Protein AF-A0A7V0L1L2-F1 (afdb_monomer_lite)

Sequence (294 aa):
MIKQGFDFLSADVPGGFWVWIALLFIGSFIVWFVYRTSEVVDRRKFIKWLTWIFVLSIFVYGGLWWIFRLPVRHERIALATTEGFSTNDSQAENYALQYETFLKLSRLLPPKKFIVYHPDWIYRIIPENSATNADSIRSLFKKMKVDRILWIGWNPGRHIFTCVSEDTHSGNHRRRVSIYGNSLSSALGKWVREFYAGRDSLQGAVRLRRVDFPVFSDERLSFARGKLELLQNDLTVSQNTFQQLLAKNPESAPGLAGLAEVCLQKAIKKQEQGRYLIDDLAMTYSTVVQAGKI

Foldseek 3Di:
DVVVVQVVVDPVPHDPPVVLVVVLVVQLVVLVVCVVPDPPADPVNSVVSNVCSVVVSVVVVVVVCVVPPPQQDAQEEEEAEAPADPDPLVQLLRLLLRQVLQVLLVVLDDPSRYDYDRNLVLLLPDDPVCSNPPVSVLVVCVVVVHQKYWHWHAHPVLLKIWTWIAGNPPVPDRLTDIFIDNDSNVRVVVVSVCVVVVVSDDPDDDDDDHDPDPSDPPLSSLLSVLVSCVSVVVLPVSLVSLVVSCVVPVLSLSSLQSNLVSLVVVLVVCVVVVHDNVVSNVSNVVSVVSSVVD

Secondary structure (DSSP, 8-state):
-HHHHHHHH-SSSSS-HHHHHHHHHHHHHHHHHHHHH-TT--HHHHHHHHHHHHHHHHHHHHHHHHHS----PPEEEEEEE-S---STTHHHHHHHHHHHHHHHHHHHS-TTTEEEPPTHHHHHHS-GGGTT-HHHHHHHHHHTT-SEEEEEEEETTTTEEEEEEEESSSTT----EEEEESSHHHHHHHHHHHHHTT-TT-------------SS-HHHHHHHHHHHHHHTT-HHHHHHHHHHHHHH-TT-HHHHHHHHHHHHHHHHHHHHTT---HHHHHHHHHHHHHHTT-

Structure (mmCIF, N/CA/C/O backbone):
data_AF-A0A7V0L1L2-F1
#
_entry.id   AF-A0A7V0L1L2-F1
#
loop_
_atom_site.group_PDB
_atom_site.id
_atom_site.type_symbol
_atom_site.label_atom_id
_atom_site.label_alt_id
_atom_site.label_comp_id
_atom_site.label_asym_id
_atom_site.label_entity_id
_atom_site.label_seq_id
_atom_site.pdbx_PDB_ins_code
_atom_site.Cartn_x
_atom_site.Cartn_y
_atom_site.Cartn_z
_atom_site.occupancy
_atom_site.B_iso_or_equiv
_atom_site.auth_seq_id
_atom_site.auth_comp_id
_atom_site.auth_asym_id
_atom_site.auth_atom_id
_atom_site.pdbx_PDB_model_num
ATOM 1 N N . MET A 1 1 ? -3.978 11.890 22.337 1.00 31.02 1 MET A N 1
ATOM 2 C CA . MET A 1 1 ? -3.749 10.719 23.216 1.00 31.02 1 MET A CA 1
ATOM 3 C C . MET A 1 1 ? -5.023 10.128 23.826 1.00 31.02 1 MET A C 1
ATOM 5 O O . MET A 1 1 ? -5.114 8.915 23.873 1.00 31.02 1 MET A O 1
ATOM 9 N N . ILE A 1 2 ? -6.040 10.915 24.207 1.00 33.91 2 ILE A N 1
ATOM 10 C CA . ILE A 1 2 ? -7.280 10.394 24.838 1.00 33.91 2 ILE A CA 1
ATOM 11 C C . ILE A 1 2 ? -8.144 9.517 23.895 1.00 33.91 2 ILE A C 1
ATOM 13 O O . ILE A 1 2 ? -8.847 8.623 24.355 1.00 33.91 2 ILE A O 1
ATOM 17 N N . LYS A 1 3 ? -8.047 9.698 22.567 1.00 38.06 3 LYS A N 1
ATOM 18 C CA . LYS A 1 3 ? -8.810 8.908 21.576 1.00 38.06 3 LYS A CA 1
ATOM 19 C C . LYS A 1 3 ? -8.439 7.417 21.531 1.00 38.06 3 LYS A C 1
ATOM 21 O O . LYS A 1 3 ? -9.320 6.596 21.342 1.00 38.06 3 LYS A O 1
ATOM 26 N N . GLN A 1 4 ? -7.173 7.060 21.754 1.00 39.03 4 GLN A N 1
ATOM 27 C CA . GLN A 1 4 ? -6.713 5.670 21.605 1.00 39.03 4 GLN A CA 1
ATOM 28 C C . GLN A 1 4 ? -7.106 4.766 22.786 1.00 39.03 4 GLN A C 1
ATOM 30 O O . GLN A 1 4 ? -7.273 3.566 22.602 1.00 39.03 4 GLN A O 1
ATOM 35 N N . GLY A 1 5 ? -7.308 5.328 23.984 1.00 34.81 5 GLY A N 1
ATOM 36 C CA . GLY A 1 5 ? -7.780 4.561 25.146 1.00 34.81 5 GLY A CA 1
ATOM 37 C C . GLY A 1 5 ? -9.266 4.192 25.068 1.00 34.81 5 GLY A C 1
ATOM 38 O O . GLY A 1 5 ? -9.671 3.146 25.568 1.00 34.81 5 GLY A O 1
ATOM 39 N N . PHE A 1 6 ? -10.075 5.018 24.395 1.00 40.66 6 PHE A N 1
ATOM 40 C CA . PHE A 1 6 ? -11.507 4.767 24.204 1.00 40.66 6 PHE A CA 1
ATOM 41 C C . PHE A 1 6 ? -11.776 3.602 23.241 1.00 40.66 6 PHE A C 1
ATOM 43 O O . PHE A 1 6 ? -12.707 2.825 23.464 1.00 40.66 6 PHE A O 1
ATOM 50 N N . ASP A 1 7 ? -10.924 3.451 22.224 1.00 42.06 7 ASP A N 1
ATOM 51 C CA . ASP A 1 7 ? -11.011 2.380 21.226 1.00 42.06 7 ASP A CA 1
ATOM 52 C C . ASP A 1 7 ? -10.601 1.006 21.797 1.00 42.06 7 ASP A C 1
ATOM 54 O O . ASP A 1 7 ? -11.059 -0.023 21.318 1.00 42.06 7 ASP A O 1
ATOM 58 N N . PHE A 1 8 ? -9.776 0.959 22.853 1.00 41.06 8 PHE A N 1
ATOM 59 C CA . PHE A 1 8 ? -9.286 -0.308 23.422 1.00 41.06 8 PHE A CA 1
ATOM 60 C C . PHE A 1 8 ? -10.268 -0.960 24.408 1.00 41.06 8 PHE A C 1
ATOM 62 O O . PHE A 1 8 ? -10.307 -2.180 24.538 1.00 41.06 8 PHE A O 1
ATOM 69 N N . LEU A 1 9 ? -11.093 -0.157 25.086 1.00 36.94 9 LEU A N 1
ATOM 70 C CA . LEU A 1 9 ? -12.187 -0.667 25.918 1.00 36.94 9 LEU A CA 1
ATOM 71 C C . LEU A 1 9 ? -13.394 -1.088 25.070 1.00 36.94 9 LEU A C 1
ATOM 73 O O . LEU A 1 9 ? -14.201 -1.884 25.521 1.00 36.94 9 LEU A O 1
ATOM 77 N N . SER A 1 10 ? -13.539 -0.600 23.841 1.00 41.34 10 SER A N 1
ATOM 78 C CA . SER A 1 10 ? -14.681 -0.897 22.974 1.00 41.34 10 SER A CA 1
ATOM 79 C C . SER A 1 10 ? -14.391 -2.081 22.047 1.00 41.34 10 SER A C 1
ATOM 81 O O . SER A 1 10 ? -13.935 -1.916 20.924 1.00 41.34 10 SER A O 1
ATOM 83 N N . ALA A 1 11 ? -14.678 -3.299 22.509 1.00 40.25 11 ALA A N 1
ATOM 84 C CA . ALA A 1 11 ? -14.677 -4.506 21.678 1.00 40.25 11 ALA A CA 1
ATOM 85 C C . ALA A 1 11 ? -15.717 -4.406 20.538 1.00 40.25 11 ALA A C 1
ATOM 87 O O . ALA A 1 11 ? -16.853 -4.840 20.705 1.00 40.25 11 ALA A O 1
ATOM 88 N N . ASP A 1 12 ? -15.354 -3.773 19.417 1.00 45.44 12 ASP A N 1
ATOM 89 C CA . ASP A 1 12 ? -16.160 -3.547 18.199 1.00 45.44 12 ASP A CA 1
ATOM 90 C C . ASP A 1 12 ? -17.541 -2.864 18.393 1.00 45.44 12 ASP A C 1
ATOM 92 O O . ASP A 1 12 ? -18.272 -2.641 17.427 1.00 45.44 12 ASP A O 1
ATOM 96 N N . VAL A 1 13 ? -17.888 -2.446 19.616 1.00 47.06 13 VAL A N 1
ATOM 97 C CA . VAL A 1 13 ? -19.062 -1.620 19.942 1.00 47.06 13 VAL A CA 1
ATOM 98 C C . VAL A 1 13 ? -18.595 -0.176 20.126 1.00 47.06 13 VAL A C 1
ATOM 100 O O . VAL A 1 13 ? -17.931 0.109 21.125 1.00 47.06 13 VAL A O 1
ATOM 103 N N . PRO A 1 14 ? -18.903 0.761 19.213 1.00 45.53 14 PRO A N 1
ATOM 104 C CA . PRO A 1 14 ? -18.360 2.106 19.309 1.00 45.53 14 PRO A CA 1
ATOM 105 C C . PRO A 1 14 ? -18.857 2.810 20.571 1.00 45.53 14 PRO A C 1
ATOM 107 O O . PRO A 1 14 ? -20.045 2.795 20.893 1.00 45.53 14 PRO A O 1
ATOM 110 N N . GLY A 1 15 ? -17.926 3.473 21.257 1.00 52.50 15 GLY A N 1
ATOM 111 C CA . GLY A 1 15 ? -18.252 4.504 22.237 1.00 52.50 15 GLY A CA 1
ATOM 112 C C . GLY A 1 15 ? -18.510 3.993 23.650 1.00 52.50 15 GLY A C 1
ATOM 113 O O . GLY A 1 15 ? -19.626 4.084 24.152 1.00 52.50 15 GLY A O 1
ATOM 114 N N . GLY A 1 16 ? -17.459 3.528 24.331 1.00 61.03 16 GLY A N 1
ATOM 115 C CA . GLY A 1 16 ? -17.422 3.561 25.796 1.00 61.03 16 GLY A CA 1
ATOM 116 C C . GLY A 1 16 ? -18.529 2.781 26.503 1.00 61.03 16 GLY A C 1
ATOM 117 O O . GLY A 1 16 ? -18.937 3.190 27.582 1.00 61.03 16 GLY A O 1
ATOM 118 N N . PHE A 1 17 ? -19.004 1.665 25.943 1.00 72.19 17 PHE A N 1
ATOM 119 C CA . PHE A 1 17 ? -19.988 0.796 26.605 1.00 72.19 17 PHE A CA 1
ATOM 120 C C . PHE A 1 17 ? -19.543 0.399 28.025 1.00 72.19 17 PHE A C 1
ATOM 122 O O . PHE A 1 17 ? -20.308 0.493 28.980 1.00 72.19 17 PHE A O 1
ATOM 129 N N . TRP A 1 18 ? -18.261 0.071 28.195 1.00 71.69 18 TRP A N 1
ATOM 130 C CA . TRP A 1 18 ? -17.679 -0.207 29.511 1.00 71.69 18 TRP A CA 1
ATOM 131 C C . TRP A 1 18 ? -17.580 1.024 30.409 1.00 71.69 18 TRP A C 1
ATOM 133 O O . TRP A 1 18 ? -17.739 0.910 31.619 1.00 71.69 18 TRP A O 1
ATOM 143 N N . VAL A 1 19 ? -17.370 2.206 29.827 1.00 74.56 19 VAL A N 1
ATOM 144 C CA . VAL A 1 19 ? -17.400 3.480 30.562 1.00 74.56 19 VAL A CA 1
ATOM 145 C C . VAL A 1 19 ? -18.825 3.766 31.046 1.00 74.56 19 VAL A C 1
ATOM 147 O O . VAL A 1 19 ? -19.016 4.180 32.184 1.00 74.56 19 VAL A O 1
ATOM 150 N N . TRP A 1 20 ? -19.835 3.477 30.223 1.00 80.31 20 TRP A N 1
ATOM 151 C CA . TRP A 1 20 ? -21.247 3.582 30.585 1.00 80.31 20 TRP A CA 1
ATOM 152 C C . TRP A 1 20 ? -21.624 2.602 31.705 1.00 80.31 20 TRP A C 1
ATOM 154 O O . TRP A 1 20 ? -22.245 3.019 32.682 1.00 80.31 20 TRP A O 1
ATOM 164 N N . ILE A 1 21 ? -21.169 1.343 31.635 1.00 82.44 21 ILE A N 1
ATOM 165 C CA . ILE A 1 21 ? -21.331 0.366 32.727 1.00 82.44 21 ILE A CA 1
ATOM 166 C C . ILE A 1 21 ? -20.651 0.860 34.010 1.00 82.44 21 ILE A C 1
ATOM 168 O O . ILE A 1 21 ? -21.253 0.800 35.080 1.00 82.44 21 ILE A O 1
ATOM 172 N N . ALA A 1 22 ? -19.420 1.370 33.923 1.00 83.56 22 ALA A N 1
ATOM 173 C CA . ALA A 1 22 ? -18.692 1.875 35.084 1.00 83.56 22 ALA A CA 1
ATOM 174 C C . ALA A 1 22 ? -19.420 3.060 35.742 1.00 83.56 22 ALA A C 1
ATOM 176 O O . ALA A 1 22 ? -19.573 3.087 36.962 1.00 83.56 22 ALA A O 1
ATOM 177 N N . LEU A 1 23 ? -19.936 4.003 34.949 1.00 83.62 23 LEU A N 1
ATOM 178 C CA . LEU A 1 23 ? -20.735 5.128 35.446 1.00 83.62 23 LEU A CA 1
ATOM 179 C C . LEU A 1 23 ? -22.050 4.668 36.086 1.00 83.62 23 LEU A C 1
ATOM 181 O O . LEU A 1 23 ? -22.426 5.185 37.137 1.00 83.62 23 LEU A O 1
ATOM 185 N N . LEU A 1 24 ? -22.724 3.674 35.500 1.00 88.06 24 LEU A N 1
ATOM 186 C CA . LEU A 1 24 ? -23.913 3.054 36.088 1.00 88.06 24 LEU A CA 1
ATOM 187 C C . LEU A 1 24 ? -23.607 2.382 37.426 1.00 88.06 24 LEU A C 1
ATOM 189 O O . LEU A 1 24 ? -24.386 2.513 38.372 1.00 88.06 24 LEU A O 1
ATOM 193 N N . PHE A 1 25 ? -22.473 1.690 37.518 1.00 88.44 25 PHE A N 1
ATOM 194 C CA . PHE A 1 25 ? -22.034 1.041 38.746 1.00 88.44 25 PHE A CA 1
ATOM 195 C C . PHE A 1 25 ? -21.732 2.072 39.840 1.00 88.44 25 PHE A C 1
ATOM 197 O O . PHE A 1 25 ? -22.244 1.950 40.950 1.00 88.44 25 PHE A O 1
ATOM 204 N N . ILE A 1 26 ? -20.990 3.135 39.511 1.00 87.81 26 ILE A N 1
ATOM 205 C CA . ILE A 1 26 ? -20.688 4.240 40.434 1.00 87.81 26 ILE A CA 1
ATOM 206 C C . ILE A 1 26 ? -21.978 4.939 40.886 1.00 87.81 26 ILE A C 1
ATOM 208 O O . ILE A 1 26 ? -22.181 5.134 42.081 1.00 87.81 26 ILE A O 1
ATOM 212 N N . GLY A 1 27 ? -22.885 5.270 39.961 1.00 84.44 27 GLY A N 1
ATOM 213 C CA . GLY A 1 27 ? -24.164 5.909 40.287 1.00 84.44 27 GLY A CA 1
ATOM 214 C C . GLY A 1 27 ? -25.050 5.036 41.181 1.00 84.44 27 GLY A C 1
ATOM 215 O O . GLY A 1 27 ? -25.612 5.519 42.164 1.00 84.44 27 GLY A O 1
ATOM 216 N N . SER A 1 28 ? -25.113 3.734 40.895 1.00 86.69 28 SER A N 1
ATOM 217 C CA . SER A 1 28 ? -25.843 2.763 41.719 1.00 86.69 28 SER A CA 1
ATOM 218 C C . SER A 1 28 ? -25.227 2.630 43.112 1.00 86.69 28 SER A C 1
ATOM 220 O O . SER A 1 28 ? -25.955 2.579 44.104 1.00 86.69 28 SER A O 1
ATOM 222 N N . PHE A 1 29 ? -23.894 2.634 43.200 1.00 88.75 29 PHE A N 1
ATOM 223 C CA . PHE A 1 29 ? -23.168 2.581 44.465 1.00 88.75 29 PHE A CA 1
ATOM 224 C C . PHE A 1 29 ? -23.403 3.832 45.317 1.00 88.75 29 PHE A C 1
ATOM 226 O O . PHE A 1 29 ? -23.650 3.704 46.512 1.00 88.75 29 PHE A O 1
ATOM 233 N N . ILE A 1 30 ? -23.406 5.029 44.719 1.00 86.38 30 ILE A N 1
ATOM 234 C CA . ILE A 1 30 ? -23.707 6.285 45.426 1.00 86.38 30 ILE A CA 1
ATOM 235 C C . ILE A 1 30 ? -25.123 6.247 46.012 1.00 86.38 30 ILE A C 1
ATOM 237 O O . ILE A 1 30 ? -25.308 6.536 47.192 1.00 86.38 30 ILE A O 1
ATOM 241 N N . VAL A 1 31 ? -26.126 5.846 45.223 1.00 85.12 31 VAL A N 1
ATOM 242 C CA . VAL A 1 31 ? -27.518 5.763 45.700 1.00 85.12 31 VAL A CA 1
ATOM 243 C C . VAL A 1 31 ? -27.678 4.711 46.797 1.00 85.12 31 VAL A C 1
ATOM 245 O O . VAL A 1 31 ? -28.379 4.947 47.781 1.00 85.12 31 VAL A O 1
ATOM 248 N N . TRP A 1 32 ? -27.002 3.569 46.666 1.00 87.69 32 TRP A N 1
ATOM 249 C CA . TRP A 1 32 ? -26.964 2.545 47.708 1.00 87.69 32 TRP A CA 1
ATOM 250 C C . TRP A 1 32 ? -26.289 3.045 48.991 1.00 87.69 32 TRP A C 1
ATOM 252 O O . TRP A 1 32 ? -26.822 2.845 50.082 1.00 87.69 32 TRP A O 1
ATOM 262 N N . PHE A 1 33 ? -25.159 3.743 48.872 1.00 86.69 33 PHE A N 1
ATOM 263 C CA . PHE A 1 33 ? -24.430 4.303 50.006 1.00 86.69 33 PHE A CA 1
ATOM 264 C C . PHE A 1 33 ? -25.276 5.333 50.761 1.00 86.69 33 PHE A C 1
ATOM 266 O O . PHE A 1 33 ? -25.379 5.247 51.983 1.00 86.69 33 PHE A O 1
ATOM 273 N N . VAL A 1 34 ? -25.948 6.248 50.054 1.00 85.06 34 VAL A N 1
ATOM 274 C CA . VAL A 1 34 ? -26.863 7.244 50.646 1.00 85.06 34 VAL A CA 1
ATOM 275 C C . VAL A 1 34 ? -28.071 6.586 51.322 1.00 85.06 34 VAL A C 1
ATOM 277 O O . VAL A 1 34 ? -28.481 7.018 52.398 1.00 85.06 34 VAL A O 1
ATOM 280 N N . TYR A 1 35 ? -28.623 5.517 50.742 1.00 84.12 35 TYR A N 1
ATOM 281 C CA . TYR A 1 35 ? -29.683 4.732 51.383 1.00 84.12 35 TYR A CA 1
ATOM 282 C C . TYR A 1 35 ? -29.212 4.056 52.679 1.00 84.12 35 TYR A C 1
ATOM 284 O O . TYR A 1 35 ? -29.947 4.012 53.657 1.00 84.12 35 TYR A O 1
ATOM 292 N N . ARG A 1 36 ? -27.980 3.535 52.704 1.00 83.50 36 ARG A N 1
ATOM 293 C CA . ARG A 1 36 ? -27.422 2.838 53.873 1.00 83.50 36 ARG A CA 1
ATOM 294 C C . ARG A 1 36 ? -27.019 3.811 54.987 1.00 83.50 36 ARG A C 1
ATOM 296 O O . ARG A 1 36 ? -27.039 3.437 56.155 1.00 83.50 36 ARG A O 1
ATOM 303 N N . THR A 1 37 ? -26.579 5.017 54.637 1.00 82.06 37 THR A N 1
ATOM 304 C CA . THR A 1 37 ? -25.985 5.976 55.588 1.00 82.06 37 THR A CA 1
ATOM 305 C C . THR A 1 37 ? -26.924 7.085 56.032 1.00 82.06 37 THR A C 1
ATOM 307 O O . THR A 1 37 ? -26.686 7.669 57.085 1.00 82.06 37 THR A O 1
ATOM 310 N N . SER A 1 38 ? -27.988 7.371 55.280 1.00 73.31 38 SER A N 1
ATOM 311 C CA . SER A 1 38 ? -28.994 8.353 55.680 1.00 73.31 38 SER A CA 1
ATOM 312 C C . SER A 1 38 ? -30.280 7.660 56.129 1.00 73.31 38 SER A C 1
ATOM 314 O O . SER A 1 38 ? -30.785 6.770 55.450 1.00 73.31 38 SER A O 1
ATOM 316 N N . GLU A 1 39 ? -30.866 8.130 57.227 1.00 68.31 39 GLU A N 1
ATOM 317 C CA . GLU A 1 39 ? -32.213 7.727 57.665 1.00 68.31 39 GLU A CA 1
ATOM 318 C C . GLU A 1 39 ? -33.326 8.402 56.833 1.00 68.31 39 GLU A C 1
ATOM 320 O O . GLU A 1 39 ? -34.511 8.165 57.038 1.00 68.31 39 GLU A O 1
ATOM 325 N N . VAL A 1 40 ? -32.955 9.255 55.871 1.00 65.31 40 VAL A N 1
ATOM 326 C CA . VAL A 1 40 ? -33.867 10.138 55.123 1.00 65.31 40 VAL A CA 1
ATOM 327 C C . VAL A 1 40 ? -34.477 9.445 53.891 1.00 65.31 40 VAL A C 1
ATOM 329 O O . VAL A 1 40 ? -35.483 9.900 53.327 1.00 65.31 40 VAL A O 1
ATOM 332 N N . VAL A 1 41 ? -33.882 8.337 53.439 1.00 71.69 41 VAL A N 1
ATOM 333 C CA . VAL A 1 41 ? -34.260 7.663 52.190 1.00 71.69 41 VAL A CA 1
ATOM 334 C C . VAL A 1 41 ? -35.000 6.357 52.467 1.00 71.69 41 VAL A C 1
ATOM 336 O O . VAL A 1 41 ? -34.406 5.306 52.677 1.00 71.69 41 VAL A O 1
ATOM 339 N N . ASP A 1 42 ? -36.327 6.403 52.354 1.00 80.75 42 ASP A N 1
ATOM 340 C CA . ASP A 1 42 ? -37.166 5.203 52.387 1.00 80.75 42 ASP A CA 1
ATOM 341 C C . ASP A 1 42 ? -36.876 4.239 51.228 1.00 80.75 42 ASP A C 1
ATOM 343 O O . ASP A 1 42 ? -36.571 4.646 50.100 1.00 80.75 42 ASP A O 1
ATOM 347 N N . ARG A 1 43 ? -37.147 2.946 51.452 1.00 80.06 43 ARG A N 1
ATOM 348 C CA . ARG A 1 43 ? -37.014 1.871 50.448 1.00 80.06 43 ARG A CA 1
ATOM 349 C C . ARG A 1 43 ? -37.705 2.189 49.113 1.00 80.06 43 ARG A C 1
ATOM 351 O O . ARG A 1 43 ? -37.181 1.863 48.051 1.00 80.06 43 ARG A O 1
ATOM 358 N N . ARG A 1 44 ? -38.868 2.859 49.135 1.00 84.19 44 ARG A N 1
ATOM 359 C CA . ARG A 1 44 ? -39.580 3.284 47.909 1.00 84.19 44 ARG A CA 1
ATOM 360 C C . ARG A 1 44 ? -38.830 4.372 47.137 1.00 84.19 44 ARG A C 1
ATOM 362 O O . ARG A 1 44 ? -38.839 4.346 45.907 1.00 84.19 44 ARG A O 1
ATOM 369 N N . LYS A 1 45 ? -38.199 5.323 47.835 1.00 83.94 45 LYS A N 1
ATOM 370 C CA . LYS A 1 45 ? -37.393 6.383 47.212 1.00 83.94 45 LYS A CA 1
ATOM 371 C C . LYS A 1 45 ? -36.119 5.790 46.616 1.00 83.94 45 LYS A C 1
ATOM 373 O O . LYS A 1 45 ? -35.834 6.078 45.461 1.00 83.94 45 LYS A O 1
ATOM 378 N N . PHE A 1 46 ? -35.450 4.883 47.331 1.00 82.81 46 PHE A N 1
ATOM 379 C CA . PHE A 1 46 ? -34.289 4.147 46.819 1.00 82.81 46 PHE A CA 1
ATOM 380 C C . PHE A 1 46 ? -34.590 3.445 45.484 1.00 82.81 46 PHE A C 1
ATOM 382 O O . PHE A 1 46 ? -33.917 3.703 44.488 1.00 82.81 46 PHE A O 1
ATOM 389 N N . ILE A 1 47 ? -35.656 2.634 45.428 1.00 85.00 47 ILE A N 1
ATOM 390 C CA . ILE A 1 47 ? -36.039 1.914 44.201 1.00 85.00 47 ILE A CA 1
ATOM 391 C C . ILE A 1 47 ? -36.366 2.893 43.065 1.00 85.00 47 ILE A C 1
ATOM 393 O O . ILE A 1 47 ? -35.912 2.695 41.938 1.00 85.00 47 ILE A O 1
ATOM 397 N N . LYS A 1 48 ? -37.112 3.974 43.343 1.00 87.50 48 LYS A N 1
ATOM 398 C CA . LYS A 1 48 ? -37.421 4.997 42.330 1.00 87.50 48 LYS A CA 1
ATOM 399 C C . LYS A 1 48 ? -36.160 5.653 41.773 1.00 87.50 48 LYS A C 1
ATOM 401 O O . LYS A 1 48 ? -36.051 5.783 40.561 1.00 87.50 48 LYS A O 1
ATOM 406 N N . TRP A 1 49 ? -35.229 6.063 42.630 1.00 86.31 49 TRP A N 1
ATOM 407 C CA . TRP A 1 49 ? -34.009 6.758 42.214 1.00 86.31 49 TRP A CA 1
ATOM 408 C C . TRP A 1 49 ? -33.092 5.846 41.402 1.00 86.31 49 TRP A C 1
ATOM 410 O O . TRP A 1 49 ? -32.606 6.256 40.351 1.00 86.31 49 TRP A O 1
ATOM 420 N N . LEU A 1 50 ? -32.938 4.589 41.828 1.00 87.25 50 LEU A N 1
ATOM 421 C CA . LEU A 1 50 ? -32.193 3.586 41.071 1.00 87.25 50 LEU A CA 1
ATOM 422 C C . LEU A 1 50 ? -32.811 3.389 39.676 1.00 87.25 50 LEU A C 1
ATOM 424 O O . LEU A 1 50 ? -32.113 3.454 38.669 1.00 87.25 50 LEU A O 1
ATOM 428 N N . THR A 1 51 ? -34.137 3.232 39.609 1.00 88.25 51 THR A N 1
ATOM 429 C CA . THR A 1 51 ? -34.861 3.055 38.339 1.00 88.25 51 THR A CA 1
ATOM 430 C C . THR A 1 51 ? -34.692 4.270 37.425 1.00 88.25 51 THR A C 1
ATOM 432 O O . THR A 1 51 ? -34.406 4.111 36.241 1.00 88.25 51 THR A O 1
ATOM 435 N N . TRP A 1 52 ? -34.807 5.486 37.967 1.00 88.56 52 TRP A N 1
ATOM 436 C CA . TRP A 1 52 ? -34.607 6.722 37.208 1.00 88.56 52 TRP A CA 1
ATOM 437 C C . TRP A 1 52 ? -33.196 6.842 36.637 1.00 88.56 52 TRP A C 1
ATOM 439 O O . TRP A 1 52 ? -33.060 7.238 35.484 1.00 88.56 52 TRP A O 1
ATOM 449 N N . ILE A 1 53 ? -32.162 6.460 37.391 1.00 87.69 53 ILE A N 1
ATOM 450 C CA . ILE A 1 53 ? -30.776 6.467 36.903 1.00 87.69 53 ILE A CA 1
ATOM 451 C C . ILE A 1 53 ? -30.609 5.516 35.719 1.00 87.69 53 ILE A C 1
ATOM 453 O O . ILE A 1 53 ? -30.028 5.908 34.710 1.00 87.69 53 ILE A O 1
ATOM 457 N N . PHE A 1 54 ? -31.148 4.297 35.805 1.00 87.69 54 PHE A N 1
ATOM 458 C CA . PHE A 1 54 ? -31.080 3.335 34.702 1.00 87.69 54 PHE A CA 1
ATOM 459 C C . PHE A 1 54 ? -31.845 3.818 33.468 1.00 87.69 54 PHE A C 1
ATOM 461 O O . PHE A 1 54 ? -31.307 3.795 32.364 1.00 87.69 54 PHE A O 1
ATOM 468 N N . VAL A 1 55 ? -33.078 4.300 33.642 1.00 90.81 55 VAL A N 1
ATOM 469 C CA . VAL A 1 55 ? -33.896 4.800 32.527 1.00 90.81 55 VAL A CA 1
ATOM 470 C C . VAL A 1 55 ? -33.219 5.998 31.862 1.00 90.81 55 VAL A C 1
ATOM 472 O O . VAL A 1 55 ? -33.046 6.009 30.644 1.00 90.81 55 VAL A O 1
ATOM 475 N N . LEU A 1 56 ? -32.774 6.982 32.647 1.00 88.75 56 LEU A N 1
ATOM 476 C CA . LEU A 1 56 ? -32.106 8.171 32.126 1.00 88.75 56 LEU A CA 1
ATOM 477 C C . LEU A 1 56 ? -30.794 7.810 31.416 1.00 88.75 56 LEU A C 1
ATOM 479 O O . LEU A 1 56 ? -30.517 8.354 30.349 1.00 88.75 56 LEU A O 1
ATOM 483 N N . SER A 1 57 ? -30.007 6.870 31.953 1.00 85.88 57 SER A N 1
ATOM 484 C CA . SER A 1 57 ? -28.745 6.473 31.319 1.00 85.88 57 SER A CA 1
ATOM 485 C C . SER A 1 57 ? -28.960 5.760 29.984 1.00 85.88 57 SER A C 1
ATOM 487 O O . SER A 1 57 ? -28.160 5.969 29.072 1.00 85.88 57 SER A O 1
ATOM 489 N N . ILE A 1 58 ? -30.031 4.969 29.841 1.00 87.19 58 ILE A N 1
ATOM 490 C CA . ILE A 1 58 ? -30.397 4.318 28.576 1.00 87.19 58 ILE A CA 1
ATOM 491 C C . ILE A 1 58 ? -30.771 5.375 27.534 1.00 87.19 58 ILE A C 1
ATOM 493 O O . ILE A 1 58 ? -30.276 5.320 26.410 1.00 87.19 58 ILE A O 1
ATOM 497 N N . PHE A 1 59 ? -31.590 6.367 27.901 1.00 88.69 59 PHE A N 1
ATOM 498 C CA . PHE A 1 59 ? -31.963 7.451 26.986 1.00 88.69 59 PHE A CA 1
ATOM 499 C C . PHE A 1 59 ? -30.761 8.305 26.571 1.00 88.69 59 PHE A C 1
ATOM 501 O O . PHE A 1 59 ? -30.609 8.611 25.389 1.00 88.69 59 PHE A O 1
ATOM 508 N N . VAL A 1 60 ? -29.880 8.656 27.513 1.00 84.31 60 VAL A N 1
ATOM 509 C CA . VAL A 1 60 ? -28.660 9.423 27.218 1.00 84.31 60 VAL A CA 1
ATOM 510 C C . VAL A 1 60 ? -27.715 8.623 26.323 1.00 84.31 60 VAL A C 1
ATOM 512 O O . VAL A 1 60 ? -27.227 9.156 25.328 1.00 84.31 60 VAL A O 1
ATOM 515 N N . TYR A 1 61 ? -27.483 7.342 26.624 1.00 81.44 61 TYR A N 1
ATOM 516 C CA . TYR A 1 61 ? -26.620 6.484 25.810 1.00 81.44 61 TYR A CA 1
ATOM 517 C C . TYR A 1 61 ? -27.195 6.261 24.408 1.00 81.44 61 TYR A C 1
ATOM 519 O O . TYR A 1 61 ? -26.476 6.420 23.426 1.00 81.44 61 TYR A O 1
ATOM 527 N N . GLY A 1 62 ? -28.497 5.984 24.298 1.00 78.31 62 GLY A N 1
ATOM 528 C CA . GLY A 1 62 ? -29.188 5.858 23.013 1.00 78.31 62 GLY A CA 1
ATOM 529 C C . GLY A 1 62 ? -29.145 7.149 22.189 1.00 78.31 62 GLY A C 1
ATOM 530 O O . GLY A 1 62 ? -28.878 7.105 20.989 1.00 78.31 62 GLY A O 1
ATOM 531 N N . GLY A 1 63 ? -29.326 8.308 22.831 1.00 80.81 63 GLY A N 1
ATOM 532 C CA . GLY A 1 63 ? -29.202 9.618 22.188 1.00 80.81 63 GLY A CA 1
ATOM 533 C C . GLY A 1 63 ? -27.782 9.900 21.690 1.00 80.81 63 GLY A C 1
ATOM 534 O O . GLY A 1 63 ? -27.600 10.333 20.552 1.00 80.81 63 GLY A O 1
ATOM 535 N N . LEU A 1 64 ? -26.765 9.584 22.498 1.00 77.31 64 LEU A N 1
ATOM 536 C CA . LEU A 1 64 ? -25.361 9.658 22.085 1.00 77.31 64 LEU A CA 1
ATOM 537 C C . LEU A 1 64 ? -25.087 8.744 20.886 1.00 77.31 64 LEU A C 1
ATOM 539 O O . LEU A 1 64 ? -24.430 9.170 19.942 1.00 77.31 64 LEU A O 1
ATOM 543 N N . TRP A 1 65 ? -25.640 7.533 20.874 1.00 71.75 65 TRP A N 1
ATOM 544 C CA . TRP A 1 65 ? -25.513 6.595 19.757 1.00 71.75 65 TRP A CA 1
ATOM 545 C C . TRP A 1 65 ? -26.128 7.124 18.453 1.00 71.75 65 TRP A C 1
ATOM 547 O O . TRP A 1 65 ? -25.602 6.888 17.366 1.00 71.75 65 TRP A O 1
ATOM 557 N N . TRP A 1 66 ? -27.226 7.876 18.549 1.00 70.00 66 TRP A N 1
ATOM 558 C CA . TRP A 1 66 ? -27.869 8.498 17.392 1.00 70.00 66 TRP A CA 1
ATOM 559 C C . TRP A 1 66 ? -27.054 9.670 16.823 1.00 70.00 66 TRP A C 1
ATOM 561 O O . TRP A 1 66 ? -26.982 9.854 15.605 1.00 70.00 66 TRP A O 1
ATOM 571 N N . ILE A 1 67 ? -26.429 10.462 17.700 1.00 71.31 67 ILE A N 1
ATOM 572 C CA . ILE A 1 67 ? -25.611 11.628 17.331 1.00 71.31 67 ILE A CA 1
ATOM 573 C C . ILE A 1 67 ? -24.255 11.181 16.772 1.00 71.31 67 ILE A C 1
ATOM 575 O O . ILE A 1 67 ? -23.827 11.629 15.706 1.00 71.31 67 ILE A O 1
ATOM 579 N N . PHE A 1 68 ? -23.589 10.261 17.466 1.00 64.50 68 PHE A N 1
ATOM 580 C CA . PHE A 1 68 ? -22.319 9.676 17.061 1.00 64.50 68 PHE A CA 1
ATOM 581 C C . PHE A 1 68 ? -22.585 8.440 16.199 1.00 64.50 68 PHE A C 1
ATOM 583 O O . PHE A 1 68 ? -22.421 7.309 16.649 1.00 64.50 68 PHE A O 1
ATOM 590 N N . ARG A 1 69 ? -23.005 8.659 14.941 1.00 57.59 69 ARG A N 1
ATOM 591 C CA . ARG A 1 69 ? -23.111 7.587 13.932 1.00 57.59 69 ARG A CA 1
ATOM 592 C C . ARG A 1 69 ? -21.866 6.699 13.997 1.00 57.59 69 ARG A C 1
ATOM 594 O O . ARG A 1 69 ? -20.755 7.236 13.982 1.00 57.59 69 ARG A O 1
ATOM 601 N N . LEU A 1 70 ? -22.057 5.372 14.043 1.00 57.78 70 LEU A N 1
ATOM 602 C CA . LEU A 1 70 ? -20.945 4.420 14.087 1.00 57.78 70 LEU A CA 1
ATOM 603 C C . LEU A 1 70 ? -19.902 4.790 13.024 1.00 57.78 70 LEU A C 1
ATOM 605 O O . LEU A 1 70 ? -20.288 5.126 11.894 1.00 57.78 70 LEU A O 1
ATOM 609 N N . PRO A 1 71 ? -18.599 4.707 13.343 1.00 58.00 71 PRO A N 1
ATOM 610 C CA . PRO A 1 71 ? -17.578 4.828 12.320 1.00 58.00 71 PRO A CA 1
ATOM 611 C C . PRO A 1 71 ? -17.896 3.813 11.220 1.00 58.00 71 PRO A C 1
ATOM 613 O O . PRO A 1 71 ? -18.033 2.618 11.483 1.00 58.00 71 PRO A O 1
ATOM 616 N N . VAL A 1 72 ? -18.071 4.301 9.989 1.00 63.62 72 VAL A N 1
ATOM 617 C CA . VAL A 1 72 ? -18.281 3.432 8.831 1.00 63.62 72 VAL A CA 1
ATOM 618 C C . VAL A 1 72 ? -17.068 2.511 8.769 1.00 63.62 72 VAL A C 1
ATOM 620 O O . VAL A 1 72 ? -15.938 2.982 8.606 1.00 63.62 72 VAL A O 1
ATOM 623 N N . ARG A 1 73 ? -17.281 1.205 8.972 1.00 71.62 73 ARG A N 1
ATOM 624 C CA . ARG A 1 73 ? -16.205 0.224 8.839 1.00 71.62 73 ARG A CA 1
ATOM 625 C C . ARG A 1 73 ? -15.673 0.340 7.418 1.00 71.62 73 ARG A C 1
ATOM 627 O O . ARG A 1 73 ? -16.425 0.183 6.460 1.00 71.62 73 ARG A O 1
ATOM 634 N N . HIS A 1 74 ? -14.391 0.663 7.306 1.00 81.50 74 HIS A N 1
ATOM 635 C CA . HIS A 1 74 ? -13.736 0.709 6.013 1.00 81.50 74 HIS A CA 1
ATOM 636 C C . HIS A 1 74 ? -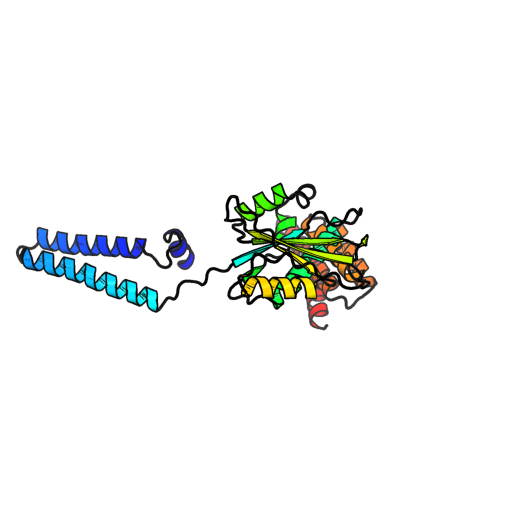13.401 -0.719 5.612 1.00 81.50 74 HIS A C 1
ATOM 638 O O . HIS A 1 74 ? -12.781 -1.4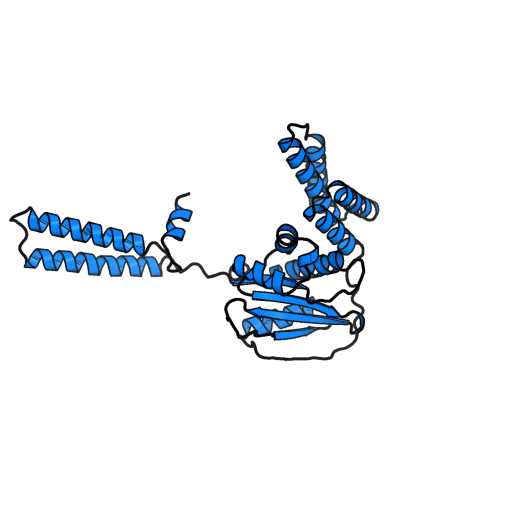36 6.399 1.00 81.50 74 HIS A O 1
ATOM 644 N N . GLU A 1 75 ? -13.790 -1.110 4.405 1.00 82.50 75 GLU A N 1
ATOM 645 C CA . GLU A 1 75 ? -13.379 -2.383 3.834 1.00 82.50 75 GLU A CA 1
ATOM 646 C C . GLU A 1 75 ? -11.947 -2.267 3.315 1.00 82.50 75 GLU A C 1
ATOM 648 O O . GLU A 1 75 ? -11.603 -1.385 2.523 1.00 82.50 75 GLU A O 1
ATOM 653 N N . ARG A 1 76 ? -11.090 -3.142 3.826 1.00 87.12 76 ARG A N 1
ATOM 654 C CA . ARG A 1 76 ? -9.651 -3.145 3.603 1.00 87.12 76 ARG A CA 1
ATOM 655 C C . ARG A 1 76 ? -9.304 -4.120 2.494 1.00 87.12 76 ARG A C 1
ATOM 657 O O . ARG A 1 76 ? -9.477 -5.328 2.646 1.00 87.12 76 ARG A O 1
ATOM 664 N N . ILE A 1 77 ? -8.771 -3.591 1.403 1.00 88.00 77 ILE A N 1
ATOM 665 C CA . ILE A 1 77 ? -8.416 -4.342 0.205 1.00 88.00 77 ILE A CA 1
ATOM 666 C C . ILE A 1 77 ? -6.895 -4.365 0.088 1.00 88.00 77 ILE A C 1
ATOM 668 O O . ILE A 1 77 ? -6.257 -3.313 0.045 1.00 88.00 77 ILE A O 1
ATOM 672 N N . ALA A 1 78 ? -6.312 -5.557 0.013 1.00 89.25 78 ALA A N 1
ATOM 673 C CA . ALA A 1 78 ? -4.908 -5.730 -0.337 1.00 89.25 78 ALA A CA 1
ATOM 674 C C . ALA A 1 78 ? -4.780 -6.281 -1.756 1.00 89.25 78 ALA A C 1
ATOM 676 O O . ALA A 1 78 ? -5.623 -7.051 -2.214 1.00 89.25 78 ALA A O 1
ATOM 677 N N . LEU A 1 79 ? -3.724 -5.879 -2.453 1.00 88.06 79 LEU A N 1
ATOM 678 C CA . LEU A 1 79 ? -3.425 -6.349 -3.801 1.00 88.06 79 LEU A CA 1
ATOM 679 C C . LEU A 1 79 ? -2.401 -7.476 -3.713 1.00 88.06 79 LEU A C 1
ATOM 681 O O . LEU A 1 79 ? -1.477 -7.396 -2.921 1.00 88.06 79 LEU A O 1
ATOM 685 N N . ALA A 1 80 ? -2.537 -8.515 -4.519 1.00 84.75 80 ALA A N 1
ATOM 686 C CA . ALA A 1 80 ? -1.511 -9.542 -4.669 1.00 84.75 80 ALA A CA 1
ATOM 687 C C . ALA A 1 80 ? -1.469 -9.991 -6.117 1.00 84.75 80 ALA A C 1
ATOM 689 O O . ALA A 1 80 ? -2.470 -9.897 -6.817 1.00 84.75 80 ALA A O 1
ATOM 690 N N . THR A 1 81 ? -0.340 -10.499 -6.586 1.00 79.69 81 THR A N 1
ATOM 691 C CA . THR A 1 81 ? -0.265 -11.056 -7.934 1.00 79.69 81 THR A CA 1
ATOM 692 C C . THR A 1 81 ? -0.596 -12.544 -7.906 1.00 79.69 81 THR A C 1
ATOM 694 O O . THR A 1 81 ? -0.103 -13.289 -7.063 1.00 79.69 81 THR A O 1
ATOM 697 N N . THR A 1 82 ? -1.471 -12.998 -8.806 1.00 68.12 82 THR A N 1
ATOM 698 C CA . THR A 1 82 ? -1.509 -14.425 -9.160 1.00 68.12 82 THR A CA 1
ATOM 699 C C . THR A 1 82 ? -0.229 -14.730 -9.920 1.00 68.12 82 THR A C 1
ATOM 701 O O . THR A 1 82 ? 0.114 -13.910 -10.768 1.00 68.12 82 THR A O 1
ATOM 704 N N . GLU A 1 83 ? 0.427 -15.866 -9.663 1.00 58.72 83 GLU A N 1
ATOM 705 C CA . GLU A 1 83 ? 1.546 -16.413 -10.456 1.00 58.72 83 GLU A CA 1
ATOM 706 C C . GLU A 1 83 ? 1.357 -16.108 -11.956 1.00 58.72 83 GLU A C 1
ATOM 708 O O . GLU A 1 83 ? 0.580 -16.768 -12.644 1.00 58.72 83 GLU A O 1
ATOM 713 N N . GLY A 1 84 ? 1.944 -15.010 -12.436 1.00 49.34 84 GLY A N 1
ATOM 714 C CA . GLY A 1 84 ? 1.475 -14.356 -13.667 1.00 49.34 84 GLY A CA 1
ATOM 715 C C . GLY A 1 84 ? 2.595 -13.941 -14.604 1.00 49.34 84 GLY A C 1
ATOM 716 O O . GLY A 1 84 ? 2.404 -13.932 -15.815 1.00 49.34 84 GLY A O 1
ATOM 717 N N . PHE A 1 85 ? 3.786 -13.690 -14.069 1.00 50.25 85 PHE A N 1
ATOM 718 C CA . PHE A 1 85 ? 4.971 -13.397 -14.865 1.00 50.25 85 PHE A CA 1
ATOM 719 C C . PHE A 1 85 ? 6.010 -14.484 -14.593 1.00 50.25 85 PHE A C 1
ATOM 721 O O . PHE A 1 85 ? 6.495 -14.618 -13.474 1.00 50.25 85 PHE A O 1
ATOM 728 N N . SER A 1 86 ? 6.304 -15.304 -15.606 1.00 42.75 86 SER A N 1
ATOM 729 C CA . SER A 1 86 ? 7.309 -16.377 -15.565 1.00 42.75 86 SER A CA 1
ATOM 730 C C . SER A 1 86 ? 8.666 -15.910 -16.118 1.00 42.75 86 SER A C 1
ATOM 732 O O . SER A 1 86 ? 9.359 -16.670 -16.792 1.00 42.75 86 SER A O 1
ATOM 734 N N . THR A 1 87 ? 8.995 -14.632 -15.938 1.00 46.59 87 THR A N 1
ATOM 735 C CA . THR A 1 87 ? 10.178 -13.952 -16.493 1.00 46.59 87 THR A CA 1
ATOM 736 C C . THR A 1 87 ? 11.212 -13.659 -15.396 1.00 46.59 87 THR A C 1
ATOM 738 O O . THR A 1 87 ? 10.879 -13.573 -14.213 1.00 46.59 87 THR A O 1
ATOM 741 N N . ASN A 1 88 ? 12.485 -13.488 -15.774 1.00 41.31 88 ASN A N 1
ATOM 742 C CA . ASN A 1 88 ? 13.578 -13.196 -14.831 1.00 41.31 88 ASN A CA 1
ATOM 743 C C . ASN A 1 88 ? 13.447 -11.816 -14.139 1.00 41.31 88 ASN A C 1
ATOM 745 O O . ASN A 1 88 ? 13.933 -11.667 -13.026 1.00 41.31 88 ASN A O 1
ATOM 749 N N . ASP A 1 89 ? 12.733 -10.847 -14.735 1.00 55.97 89 ASP A N 1
ATOM 750 C CA . ASP A 1 89 ? 12.373 -9.542 -14.128 1.00 55.97 89 ASP A CA 1
ATOM 751 C C . ASP A 1 89 ? 10.959 -9.552 -13.482 1.00 55.97 89 ASP A C 1
ATOM 753 O O . ASP A 1 89 ? 10.373 -8.506 -13.183 1.00 55.97 89 ASP A O 1
ATOM 757 N N . SER A 1 90 ? 10.389 -10.740 -13.235 1.00 69.75 90 SER A N 1
ATOM 758 C CA . SER A 1 90 ? 8.987 -10.918 -12.819 1.00 69.75 90 SER A CA 1
ATOM 759 C C . SER A 1 90 ? 8.578 -10.134 -11.573 1.00 69.75 90 SER A C 1
ATOM 761 O O . SER A 1 90 ? 7.411 -9.770 -11.450 1.00 69.75 90 SER A O 1
ATOM 763 N N . GLN A 1 91 ? 9.486 -9.843 -10.638 1.00 75.94 91 GLN A N 1
ATOM 764 C CA . GLN A 1 91 ? 9.138 -9.084 -9.431 1.00 75.94 91 GLN A CA 1
ATOM 765 C C . GLN A 1 91 ? 8.871 -7.602 -9.711 1.00 75.94 91 GLN A C 1
ATOM 767 O O . GLN A 1 91 ? 7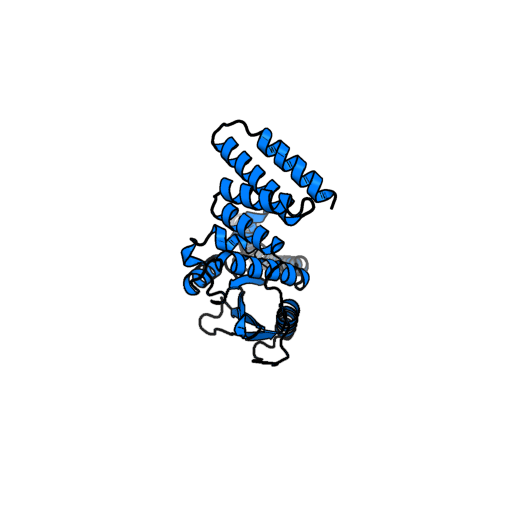.879 -7.070 -9.212 1.00 75.94 91 GLN A O 1
ATOM 772 N N . ALA A 1 92 ? 9.688 -6.946 -10.542 1.00 79.00 92 ALA A N 1
ATOM 773 C CA . ALA A 1 92 ? 9.467 -5.553 -10.935 1.00 79.00 92 ALA A CA 1
ATOM 774 C C . ALA A 1 92 ? 8.180 -5.406 -11.752 1.00 79.00 92 ALA A C 1
ATOM 776 O O . ALA A 1 92 ? 7.398 -4.486 -11.515 1.00 79.00 92 ALA A O 1
ATOM 777 N N . GLU A 1 93 ? 7.905 -6.361 -12.640 1.00 78.88 93 GLU A N 1
ATOM 778 C CA . GLU A 1 93 ? 6.656 -6.420 -13.406 1.00 78.88 93 GLU A CA 1
ATOM 779 C C . GLU A 1 93 ? 5.437 -6.647 -12.496 1.00 78.88 93 GLU A C 1
ATOM 781 O O . GLU A 1 93 ? 4.415 -5.969 -12.629 1.00 78.88 93 GLU A O 1
ATOM 786 N N . ASN A 1 94 ? 5.554 -7.550 -11.517 1.00 79.75 94 ASN A N 1
ATOM 787 C CA . ASN A 1 94 ? 4.523 -7.786 -10.507 1.00 79.75 94 ASN A CA 1
ATOM 788 C C . ASN A 1 94 ? 4.259 -6.533 -9.663 1.00 79.75 94 ASN A C 1
ATOM 790 O O . ASN A 1 94 ? 3.100 -6.164 -9.458 1.00 79.75 94 ASN A O 1
ATOM 794 N N . TYR A 1 95 ? 5.310 -5.861 -9.187 1.00 83.75 95 TYR A N 1
ATOM 795 C CA . TYR A 1 95 ? 5.185 -4.620 -8.428 1.00 83.75 95 TYR A CA 1
ATOM 796 C C . TYR A 1 95 ? 4.538 -3.522 -9.274 1.00 83.75 95 TYR A C 1
ATOM 798 O O . TYR A 1 95 ? 3.579 -2.896 -8.823 1.00 83.75 95 TYR A O 1
ATOM 806 N N . ALA A 1 96 ? 4.992 -3.329 -10.516 1.00 83.06 96 ALA A N 1
ATOM 807 C CA . ALA A 1 96 ? 4.413 -2.357 -11.437 1.00 83.06 96 ALA A CA 1
ATOM 808 C C . ALA A 1 96 ? 2.914 -2.623 -11.657 1.00 83.06 96 ALA A C 1
ATOM 810 O O . ALA A 1 96 ? 2.101 -1.697 -11.604 1.00 83.06 96 ALA A O 1
ATOM 811 N N . LEU A 1 97 ? 2.521 -3.894 -11.810 1.00 81.88 97 LEU A N 1
ATOM 812 C CA . LEU A 1 97 ? 1.119 -4.280 -11.963 1.00 81.88 97 LEU A CA 1
ATOM 813 C C . LEU A 1 97 ? 0.291 -3.938 -10.719 1.00 81.88 97 LEU A C 1
ATOM 815 O O . LEU A 1 97 ? -0.820 -3.409 -10.836 1.00 81.88 97 LEU A O 1
ATOM 819 N N . GLN A 1 98 ? 0.821 -4.225 -9.529 1.00 85.62 98 GLN A N 1
ATOM 820 C CA . GLN A 1 98 ? 0.164 -3.903 -8.262 1.00 85.62 98 GLN A CA 1
ATOM 821 C C . GLN A 1 98 ? 0.065 -2.391 -8.046 1.00 85.62 98 GLN A C 1
ATOM 823 O O . GLN A 1 98 ? -0.991 -1.908 -7.645 1.00 85.62 98 GLN A O 1
ATOM 828 N N . TYR A 1 99 ? 1.113 -1.635 -8.366 1.00 86.56 99 TYR A N 1
ATOM 829 C CA . TYR A 1 99 ? 1.144 -0.180 -8.237 1.00 86.56 99 TYR A CA 1
ATOM 830 C C . TYR A 1 99 ? 0.142 0.506 -9.169 1.00 86.56 99 TYR A C 1
ATOM 832 O O . TYR A 1 99 ? -0.672 1.319 -8.731 1.00 86.56 99 TYR A O 1
ATOM 840 N N . GLU A 1 100 ? 0.096 0.106 -10.438 1.00 84.25 100 GLU A N 1
ATOM 841 C CA . GLU A 1 100 ? -0.898 0.607 -11.391 1.00 84.25 100 GLU A CA 1
ATOM 842 C C . GLU A 1 100 ? -2.329 0.265 -10.974 1.00 84.25 100 GLU A C 1
ATOM 844 O O . GLU A 1 100 ? -3.250 1.081 -11.094 1.00 84.25 100 GLU A O 1
ATOM 849 N N . THR A 1 101 ? -2.520 -0.946 -10.452 1.00 85.75 101 THR A N 1
ATOM 850 C CA . THR A 1 101 ? -3.811 -1.371 -9.913 1.00 85.75 101 THR A CA 1
ATOM 851 C C . THR A 1 101 ? -4.199 -0.516 -8.717 1.00 85.75 101 THR A C 1
ATOM 853 O O . THR A 1 101 ? -5.325 -0.029 -8.676 1.00 85.75 101 THR A O 1
ATOM 856 N N . PHE A 1 102 ? -3.275 -0.267 -7.788 1.00 90.00 102 PHE A N 1
ATOM 857 C CA . PHE A 1 102 ? -3.484 0.597 -6.631 1.00 90.00 102 PHE A CA 1
ATOM 858 C C . PHE A 1 102 ? -3.913 2.006 -7.044 1.00 90.00 102 PHE A C 1
ATOM 860 O O . PHE A 1 102 ? -4.930 2.497 -6.549 1.00 90.00 102 PHE A O 1
ATOM 867 N N . LEU A 1 103 ? -3.204 2.636 -7.987 1.00 86.94 103 LEU A N 1
ATOM 868 C CA . LEU A 1 103 ? -3.539 3.980 -8.459 1.00 86.94 103 LEU A CA 1
ATOM 869 C C . LEU A 1 103 ? -4.942 4.040 -9.072 1.00 86.94 103 LEU A C 1
ATOM 871 O O . LEU A 1 103 ? -5.705 4.970 -8.803 1.00 86.94 103 LEU A O 1
ATOM 875 N N . LYS A 1 104 ? -5.311 3.044 -9.884 1.00 87.25 104 LYS A N 1
ATOM 876 C CA . LYS A 1 104 ? -6.636 2.991 -10.518 1.00 87.25 104 LYS A CA 1
ATOM 877 C C . LYS A 1 104 ? -7.738 2.687 -9.513 1.00 87.25 104 LYS A C 1
ATOM 879 O O . LYS A 1 104 ? -8.763 3.364 -9.517 1.00 87.25 104 LYS A O 1
ATOM 884 N N . LEU A 1 105 ? -7.535 1.702 -8.642 1.00 86.12 105 LEU A N 1
ATOM 885 C CA . LEU A 1 105 ? -8.522 1.295 -7.644 1.00 86.12 105 LEU A CA 1
ATOM 886 C C . LEU A 1 105 ? -8.791 2.426 -6.645 1.00 86.12 105 LEU A C 1
ATOM 888 O O . LEU A 1 105 ? -9.947 2.702 -6.343 1.00 86.12 105 LEU A O 1
ATOM 892 N N . SER A 1 106 ? -7.744 3.137 -6.216 1.00 86.44 106 SER A N 1
ATOM 893 C CA . SER A 1 106 ? -7.856 4.283 -5.303 1.00 86.44 106 SER A CA 1
ATOM 894 C C . SER A 1 106 ? -8.632 5.460 -5.902 1.00 86.44 106 SER A C 1
ATOM 896 O O . SER A 1 106 ? -9.195 6.258 -5.161 1.00 86.44 106 SER A O 1
ATOM 898 N N . ARG A 1 107 ? -8.691 5.572 -7.238 1.00 87.12 107 ARG A N 1
ATOM 899 C CA . ARG A 1 107 ? -9.532 6.562 -7.936 1.00 87.12 107 ARG A CA 1
ATOM 900 C C . ARG A 1 107 ? -10.971 6.084 -8.129 1.00 87.12 107 ARG A C 1
ATOM 902 O O . ARG A 1 107 ? -11.883 6.901 -8.136 1.00 87.12 107 ARG A O 1
ATOM 909 N N . LEU A 1 108 ? -11.169 4.781 -8.330 1.00 84.75 108 LEU A N 1
ATOM 910 C CA . LEU A 1 108 ? -12.486 4.190 -8.586 1.00 84.75 108 LEU A CA 1
ATOM 911 C C . LEU A 1 108 ? -13.297 3.954 -7.305 1.00 84.75 108 LEU A C 1
ATOM 913 O O . LEU A 1 108 ? -14.525 3.987 -7.353 1.00 84.75 108 LEU A O 1
ATOM 917 N N . LEU A 1 109 ? -12.632 3.693 -6.177 1.00 86.19 109 LEU A N 1
ATOM 918 C CA . LEU A 1 109 ? -13.280 3.414 -4.900 1.00 86.19 109 LEU A CA 1
ATOM 919 C C . LEU A 1 109 ? -13.366 4.671 -4.019 1.00 86.19 109 LEU A C 1
ATOM 921 O O . LEU A 1 109 ? -12.389 5.405 -3.884 1.00 86.19 109 LEU A O 1
ATOM 925 N N . PRO A 1 110 ? -14.507 4.918 -3.353 1.00 82.31 110 PRO A N 1
ATOM 926 C CA . PRO A 1 110 ? -14.669 6.045 -2.451 1.00 82.31 110 PRO A CA 1
ATOM 927 C C . PRO A 1 110 ? -13.845 5.836 -1.166 1.00 82.31 110 PRO A C 1
ATOM 929 O O . PRO A 1 110 ? -14.097 4.875 -0.427 1.00 82.31 110 PRO A O 1
ATOM 932 N N . PRO A 1 111 ? -12.945 6.773 -0.810 1.00 77.31 111 PRO A N 1
ATOM 933 C CA . PRO A 1 111 ? -12.016 6.608 0.315 1.00 77.31 111 PRO A CA 1
ATOM 934 C C . PRO A 1 111 ? -12.715 6.555 1.681 1.00 77.31 111 PRO A C 1
ATOM 936 O O . PRO A 1 111 ? -12.160 6.055 2.648 1.00 77.31 111 PRO A O 1
ATOM 939 N N . LYS A 1 112 ? -13.966 7.031 1.769 1.00 76.50 112 LYS A N 1
ATOM 940 C CA . LYS A 1 112 ? -14.787 6.974 2.993 1.00 76.50 112 LYS A CA 1
ATOM 941 C C . LYS A 1 112 ? -15.293 5.568 3.342 1.00 76.50 112 LYS A C 1
ATOM 943 O O . LYS A 1 112 ? -15.854 5.385 4.416 1.00 76.50 112 LYS A O 1
ATOM 948 N N . LYS A 1 113 ? -15.210 4.617 2.405 1.00 79.12 113 LYS A N 1
ATOM 949 C CA . LYS A 1 113 ? -15.714 3.244 2.576 1.00 79.12 113 LYS A CA 1
ATOM 950 C C . LYS A 1 113 ? -14.640 2.188 2.364 1.00 79.12 113 LYS A C 1
ATOM 952 O O . LYS A 1 113 ? -14.768 1.108 2.922 1.00 79.12 113 LYS A O 1
ATOM 957 N N . PHE A 1 114 ? -13.607 2.488 1.582 1.00 84.25 114 PHE A N 1
ATOM 958 C CA . PHE A 1 114 ? -12.573 1.524 1.228 1.00 84.25 114 PHE A CA 1
ATOM 959 C C . PHE A 1 114 ? -11.195 2.058 1.572 1.00 84.25 114 PHE A C 1
ATOM 961 O O . PHE A 1 114 ? -10.898 3.231 1.350 1.00 84.25 114 PHE A O 1
ATOM 968 N N . ILE A 1 115 ? -10.346 1.166 2.066 1.00 87.75 115 ILE A N 1
ATOM 969 C CA . ILE A 1 115 ? -8.913 1.397 2.209 1.00 87.75 115 ILE A CA 1
ATOM 970 C C . ILE A 1 115 ? -8.220 0.392 1.303 1.00 87.75 115 ILE A C 1
ATOM 972 O O . ILE A 1 115 ? -8.321 -0.813 1.515 1.00 87.75 115 ILE A O 1
ATOM 976 N N . VAL A 1 116 ? -7.510 0.893 0.298 1.00 89.38 116 VAL A N 1
ATOM 977 C CA . VAL A 1 116 ? -6.655 0.072 -0.559 1.00 89.38 116 VAL A CA 1
ATOM 978 C C . VAL A 1 116 ? -5.239 0.178 -0.017 1.00 89.38 116 VAL A C 1
ATOM 980 O O . VAL A 1 116 ? -4.704 1.281 0.094 1.00 89.38 116 VAL A O 1
ATOM 983 N N . TYR A 1 117 ? -4.632 -0.944 0.354 1.00 88.56 117 TYR A N 1
ATOM 984 C CA . TYR A 1 117 ? -3.250 -0.936 0.820 1.00 88.56 117 TYR A CA 1
ATOM 985 C C . TYR A 1 117 ? -2.290 -0.660 -0.336 1.00 88.56 117 TYR A C 1
ATOM 987 O O . TYR A 1 117 ? -2.409 -1.235 -1.419 1.00 88.56 117 TYR A O 1
ATOM 995 N N . HIS A 1 118 ? -1.317 0.213 -0.078 1.00 88.25 118 HIS A N 1
ATOM 996 C CA . HIS A 1 118 ? -0.231 0.479 -1.013 1.00 88.25 118 HIS A CA 1
ATOM 997 C C . HIS A 1 118 ? 0.635 -0.786 -1.186 1.00 88.25 118 HIS A C 1
ATOM 999 O O . HIS A 1 118 ? 0.924 -1.442 -0.180 1.00 88.25 118 HIS A O 1
ATOM 1005 N N . PRO A 1 119 ? 1.087 -1.132 -2.407 1.00 85.88 119 PRO A N 1
ATOM 1006 C CA . PRO A 1 119 ? 1.861 -2.356 -2.656 1.00 85.88 119 PRO A CA 1
ATOM 1007 C C . PRO A 1 119 ? 3.152 -2.453 -1.835 1.00 85.88 119 PRO A C 1
ATOM 1009 O O . PRO A 1 119 ? 3.521 -3.547 -1.422 1.00 85.88 119 PRO A O 1
ATOM 1012 N N . ASP A 1 120 ? 3.791 -1.321 -1.514 1.00 86.00 120 ASP A N 1
ATOM 1013 C CA . ASP A 1 120 ? 4.987 -1.256 -0.652 1.00 86.00 120 ASP A CA 1
ATOM 1014 C C . ASP A 1 120 ? 4.861 -2.068 0.640 1.00 86.00 120 ASP A C 1
ATOM 1016 O O . ASP A 1 120 ? 5.845 -2.641 1.095 1.00 86.00 120 ASP A O 1
ATOM 1020 N N . TRP A 1 121 ? 3.665 -2.139 1.236 1.00 80.62 121 TRP A N 1
ATOM 1021 C CA . TRP A 1 121 ? 3.456 -2.869 2.490 1.00 80.62 121 TRP A CA 1
ATOM 1022 C C . TRP A 1 121 ? 3.828 -4.347 2.377 1.00 80.62 121 TRP A C 1
ATOM 1024 O O . TRP A 1 121 ? 4.367 -4.916 3.320 1.00 80.62 121 TRP A O 1
ATOM 1034 N N . ILE A 1 122 ? 3.578 -4.962 1.223 1.00 78.50 122 ILE A N 1
ATOM 1035 C CA . ILE A 1 122 ? 3.852 -6.383 0.995 1.00 78.50 122 ILE A CA 1
ATOM 1036 C C . ILE A 1 122 ? 5.357 -6.607 0.945 1.00 78.50 122 ILE A C 1
ATOM 1038 O O . ILE A 1 122 ? 5.873 -7.458 1.660 1.00 78.50 122 ILE A O 1
ATOM 1042 N N . TYR A 1 123 ? 6.062 -5.793 0.162 1.00 77.69 123 TYR A N 1
ATOM 1043 C CA . TYR A 1 123 ? 7.501 -5.930 -0.059 1.00 77.69 123 TYR A CA 1
ATOM 1044 C C . TYR A 1 123 ? 8.349 -5.430 1.119 1.00 77.69 123 TYR A C 1
ATOM 1046 O O . TYR A 1 123 ? 9.509 -5.803 1.228 1.00 77.69 123 TYR A O 1
ATOM 1054 N N . ARG A 1 124 ? 7.781 -4.629 2.034 1.00 75.94 124 ARG A N 1
ATOM 1055 C CA . ARG A 1 124 ? 8.434 -4.274 3.310 1.00 75.94 124 ARG A CA 1
ATOM 1056 C C . ARG A 1 124 ? 8.330 -5.365 4.369 1.00 75.94 124 ARG A C 1
ATOM 1058 O O . ARG A 1 124 ? 9.170 -5.417 5.259 1.00 75.94 124 ARG A O 1
ATOM 1065 N N . ILE A 1 125 ? 7.265 -6.168 4.338 1.00 73.19 125 ILE A N 1
ATOM 1066 C CA . ILE A 1 125 ? 6.956 -7.125 5.411 1.00 73.19 125 ILE A CA 1
ATOM 1067 C C . ILE A 1 125 ? 7.320 -8.559 5.015 1.00 73.19 125 ILE A C 1
ATOM 1069 O O . ILE A 1 125 ? 7.750 -9.339 5.865 1.00 73.19 125 ILE A O 1
ATOM 1073 N N . ILE A 1 126 ? 7.121 -8.933 3.750 1.00 68.44 126 ILE A N 1
ATOM 1074 C CA . ILE A 1 126 ? 7.384 -10.286 3.265 1.00 68.44 126 ILE A CA 1
ATOM 1075 C C . ILE A 1 126 ? 8.832 -10.376 2.755 1.00 68.44 126 ILE A C 1
ATOM 1077 O O . ILE A 1 126 ? 9.228 -9.545 1.940 1.00 68.44 126 ILE A O 1
ATOM 1081 N N . PRO A 1 127 ? 9.609 -11.398 3.165 1.00 63.38 127 PRO A N 1
ATOM 1082 C CA . PRO A 1 127 ? 10.901 -11.684 2.551 1.00 63.38 127 PRO A CA 1
ATOM 1083 C C . PRO A 1 127 ? 10.740 -11.935 1.047 1.00 63.38 127 PRO A C 1
ATOM 1085 O O . PRO A 1 127 ? 9.785 -12.585 0.630 1.00 63.38 127 PRO A O 1
ATOM 1088 N N . GLU A 1 128 ? 11.700 -11.491 0.243 1.00 59.00 128 GLU A N 1
ATOM 1089 C CA . GLU A 1 128 ? 11.673 -11.475 -1.230 1.00 59.00 128 GLU A CA 1
ATOM 1090 C C . GLU A 1 128 ? 11.127 -12.769 -1.878 1.00 59.00 128 GLU A C 1
ATOM 1092 O O . GLU A 1 128 ? 10.256 -12.730 -2.745 1.00 59.00 128 GLU A O 1
ATOM 1097 N N . ASN A 1 129 ? 11.539 -13.933 -1.366 1.00 57.84 129 ASN A N 1
ATOM 1098 C CA . ASN A 1 129 ? 11.156 -15.252 -1.893 1.00 57.84 129 ASN A CA 1
ATOM 1099 C C . ASN A 1 129 ? 9.737 -15.709 -1.504 1.00 57.84 129 ASN A C 1
ATOM 1101 O O . ASN A 1 129 ? 9.236 -16.707 -2.014 1.00 57.84 129 ASN A O 1
ATOM 1105 N N . SER A 1 130 ? 9.091 -15.017 -0.566 1.00 59.28 130 SER A N 1
ATOM 1106 C CA . SER A 1 130 ? 7.743 -15.327 -0.076 1.00 59.28 130 SER A CA 1
ATOM 1107 C C . SER A 1 130 ? 6.666 -14.419 -0.674 1.00 59.28 130 SER A C 1
ATOM 1109 O O . SER A 1 130 ? 5.483 -14.715 -0.511 1.00 59.28 130 SER A O 1
ATOM 1111 N N . ALA A 1 131 ? 7.049 -13.344 -1.376 1.00 59.59 131 ALA A N 1
ATOM 1112 C CA . ALA A 1 131 ? 6.128 -12.384 -1.994 1.00 59.59 131 ALA A CA 1
ATOM 1113 C C . ALA A 1 131 ? 5.370 -12.952 -3.210 1.00 59.59 131 ALA A C 1
ATOM 1115 O O . ALA A 1 131 ? 4.441 -12.323 -3.711 1.00 59.59 131 ALA A O 1
ATOM 1116 N N . THR A 1 132 ? 5.738 -14.153 -3.659 1.00 63.56 132 THR A N 1
ATOM 1117 C CA . THR A 1 132 ? 5.059 -14.921 -4.711 1.00 63.56 132 THR A CA 1
ATOM 1118 C C . THR A 1 132 ? 4.287 -16.127 -4.167 1.00 63.56 132 THR A C 1
ATOM 1120 O O . THR A 1 132 ? 3.457 -16.688 -4.878 1.00 63.56 132 THR A O 1
ATOM 1123 N N . ASN A 1 133 ? 4.503 -16.519 -2.903 1.00 73.94 133 ASN A N 1
ATOM 1124 C CA . ASN A 1 133 ? 3.822 -17.662 -2.299 1.00 73.94 133 ASN A CA 1
ATOM 1125 C C . ASN A 1 133 ? 2.435 -17.251 -1.788 1.00 73.94 133 ASN A C 1
ATOM 1127 O O . ASN A 1 133 ? 2.303 -16.482 -0.830 1.00 73.94 133 ASN A O 1
ATOM 1131 N N . ALA A 1 134 ? 1.391 -17.817 -2.397 1.00 77.25 134 ALA A N 1
ATOM 1132 C CA . ALA A 1 134 ? 0.010 -17.485 -2.076 1.00 77.25 134 ALA A CA 1
ATOM 1133 C C . ALA A 1 134 ? -0.347 -17.703 -0.593 1.00 77.25 134 ALA A C 1
ATOM 1135 O O . ALA A 1 134 ? -1.113 -16.921 -0.027 1.00 77.25 134 ALA A O 1
ATOM 1136 N N . ASP A 1 135 ? 0.213 -18.722 0.060 1.00 78.69 135 ASP A N 1
ATOM 1137 C CA . ASP A 1 135 ? -0.112 -19.034 1.454 1.00 78.69 135 ASP A CA 1
ATOM 1138 C C . ASP A 1 135 ? 0.582 -18.086 2.439 1.00 78.69 135 ASP A C 1
ATOM 1140 O O . ASP A 1 135 ? -0.036 -17.646 3.415 1.00 78.69 135 ASP A O 1
ATOM 1144 N N . SER A 1 136 ? 1.818 -17.675 2.141 1.00 77.88 136 SER A N 1
ATOM 1145 C CA . SER A 1 136 ? 2.523 -16.626 2.891 1.00 77.88 136 SER A CA 1
ATOM 1146 C C . SER A 1 136 ? 1.778 -15.292 2.813 1.00 77.88 136 SER A C 1
ATOM 1148 O O . SER A 1 136 ? 1.556 -14.643 3.838 1.00 77.88 136 SER A O 1
ATOM 1150 N N . ILE A 1 137 ? 1.318 -14.921 1.614 1.00 79.38 137 ILE A N 1
ATOM 1151 C CA . ILE A 1 137 ? 0.530 -13.705 1.372 1.00 79.38 137 ILE A CA 1
ATOM 1152 C C . ILE A 1 137 ? -0.791 -13.747 2.152 1.00 79.38 137 ILE A C 1
ATOM 1154 O O . ILE A 1 137 ? -1.122 -12.799 2.867 1.00 79.38 137 ILE A O 1
ATOM 1158 N N . ARG A 1 138 ? -1.535 -14.860 2.081 1.00 80.75 138 ARG A N 1
ATOM 1159 C CA . ARG A 1 138 ? -2.785 -15.040 2.843 1.00 80.75 138 ARG A CA 1
ATOM 1160 C C . ARG A 1 138 ? -2.562 -14.925 4.345 1.00 80.75 138 ARG A C 1
ATOM 1162 O O . ARG A 1 138 ? -3.330 -14.248 5.028 1.00 80.75 138 ARG A O 1
ATOM 1169 N N . SER A 1 139 ? -1.521 -15.576 4.863 1.00 80.25 139 SER A N 1
ATOM 1170 C CA . SER A 1 139 ? -1.170 -15.527 6.285 1.00 80.25 139 SER A CA 1
ATOM 1171 C C . SER A 1 139 ? -0.861 -14.099 6.733 1.00 80.25 139 SER A C 1
ATOM 1173 O O . SER A 1 139 ? -1.382 -13.647 7.758 1.00 80.25 139 SER A O 1
ATOM 1175 N N . LEU A 1 140 ? -0.085 -13.350 5.939 1.00 80.88 140 LEU A N 1
ATOM 1176 C CA . LEU A 1 140 ? 0.190 -11.942 6.214 1.00 80.88 140 LEU A CA 1
ATOM 1177 C C . LEU A 1 140 ? -1.097 -11.114 6.226 1.00 80.88 140 LEU A C 1
ATOM 1179 O O . LEU A 1 140 ? -1.359 -10.393 7.187 1.00 80.88 140 LEU A O 1
ATOM 1183 N N . PHE A 1 141 ? -1.915 -11.213 5.182 1.00 84.06 141 PHE A N 1
ATOM 1184 C CA . PHE A 1 141 ? -3.120 -10.395 5.057 1.00 84.06 141 PHE A CA 1
ATOM 1185 C C . PHE A 1 141 ? -4.170 -10.710 6.119 1.00 84.06 141 PHE A C 1
ATOM 1187 O O . PHE A 1 141 ? -4.835 -9.795 6.611 1.00 84.06 141 PHE A O 1
ATOM 1194 N N . LYS A 1 142 ? -4.232 -11.962 6.582 1.00 81.88 142 LYS A N 1
ATOM 1195 C CA . LYS A 1 142 ? -5.008 -12.330 7.767 1.00 81.88 142 LYS A CA 1
ATOM 1196 C C . LYS A 1 142 ? -4.501 -11.605 9.021 1.00 81.88 142 LYS A C 1
ATOM 1198 O O . LYS A 1 142 ? -5.306 -11.043 9.760 1.00 81.88 142 LYS A O 1
ATOM 1203 N N . LYS A 1 143 ? -3.180 -11.548 9.245 1.00 81.38 143 LYS A N 1
ATOM 1204 C CA . LYS A 1 143 ? -2.576 -10.800 10.371 1.00 81.38 143 LYS A CA 1
ATOM 1205 C C . LYS A 1 143 ? -2.810 -9.289 10.265 1.00 81.38 143 LYS A C 1
ATOM 1207 O O . LYS A 1 143 ? -3.078 -8.644 11.274 1.00 81.38 143 LYS A O 1
ATOM 1212 N N . MET A 1 144 ? -2.774 -8.735 9.053 1.00 79.88 144 MET A N 1
ATOM 1213 C CA . MET A 1 144 ? -3.055 -7.318 8.784 1.00 79.88 144 MET A CA 1
ATOM 1214 C C . MET A 1 144 ? -4.546 -6.953 8.904 1.00 79.88 144 MET A C 1
ATOM 1216 O O . MET A 1 144 ? -4.896 -5.778 8.775 1.00 79.88 144 MET A O 1
ATOM 1220 N N . LYS A 1 145 ? -5.432 -7.929 9.169 1.00 82.38 145 LYS A N 1
ATOM 1221 C CA . LYS A 1 145 ? -6.893 -7.753 9.177 1.00 82.38 145 LYS A CA 1
ATOM 1222 C C . LYS A 1 145 ? -7.393 -7.114 7.874 1.00 82.38 145 LYS A C 1
ATOM 1224 O O . LYS A 1 145 ? -8.207 -6.193 7.902 1.00 82.38 145 LYS A O 1
ATOM 1229 N N . VAL A 1 146 ? -6.843 -7.554 6.744 1.00 84.50 146 VAL A N 1
ATOM 1230 C CA . VAL A 1 146 ? -7.374 -7.255 5.408 1.00 84.50 146 VAL A CA 1
ATOM 1231 C C . VAL A 1 146 ? -8.721 -7.953 5.293 1.00 84.50 146 VAL A C 1
ATOM 1233 O O . VAL A 1 146 ? -8.819 -9.094 5.729 1.00 84.50 146 VAL A O 1
ATOM 1236 N N . ASP A 1 147 ? -9.733 -7.303 4.725 1.00 84.19 147 ASP A N 1
ATOM 1237 C CA . ASP A 1 147 ? -11.053 -7.905 4.498 1.00 84.19 147 ASP A CA 1
ATOM 1238 C C . ASP A 1 147 ? -11.101 -8.672 3.169 1.00 84.19 147 ASP A C 1
ATOM 1240 O O . ASP A 1 147 ? -11.784 -9.686 3.039 1.00 84.19 147 ASP A O 1
ATOM 1244 N N . ARG A 1 148 ? -10.347 -8.198 2.169 1.00 83.75 148 ARG A N 1
ATOM 1245 C CA . ARG A 1 148 ? -10.367 -8.752 0.817 1.00 83.75 148 ARG A CA 1
ATOM 1246 C C . ARG A 1 148 ? -9.004 -8.700 0.144 1.00 83.75 148 ARG A C 1
ATOM 1248 O O . ARG A 1 148 ? -8.333 -7.671 0.147 1.00 83.75 148 ARG A O 1
ATOM 1255 N N . ILE A 1 149 ? -8.625 -9.799 -0.494 1.00 84.94 149 ILE A N 1
ATOM 1256 C CA . ILE A 1 149 ? -7.431 -9.888 -1.333 1.00 84.94 149 ILE A CA 1
ATOM 1257 C C . ILE A 1 149 ? -7.873 -9.796 -2.789 1.00 84.94 149 ILE A C 1
ATOM 1259 O O . ILE A 1 149 ? -8.760 -10.532 -3.228 1.00 84.94 149 ILE A O 1
ATOM 1263 N N . L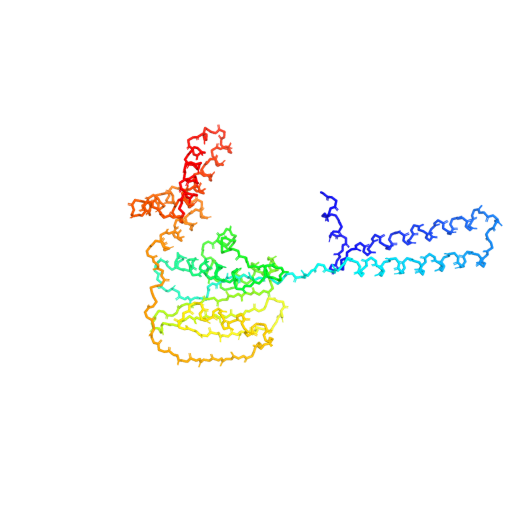EU A 1 150 ? -7.269 -8.881 -3.537 1.00 86.12 150 LEU A N 1
ATOM 1264 C CA . LEU A 1 150 ? -7.443 -8.752 -4.973 1.00 86.12 150 LEU A CA 1
ATOM 1265 C C . LEU A 1 150 ? -6.217 -9.329 -5.675 1.00 86.12 150 LEU A C 1
ATOM 1267 O O . LEU A 1 150 ? -5.173 -8.687 -5.777 1.00 86.12 150 LEU A O 1
ATOM 1271 N N . TRP A 1 151 ? -6.362 -10.558 -6.144 1.00 82.81 151 TRP A N 1
ATOM 1272 C CA . TRP A 1 151 ? -5.362 -11.275 -6.909 1.00 82.81 151 TRP A CA 1
ATOM 1273 C C . TRP A 1 151 ? -5.408 -10.844 -8.375 1.00 82.81 151 TRP A C 1
ATOM 1275 O O . TRP A 1 151 ? -6.378 -11.118 -9.082 1.00 82.81 151 TRP A O 1
ATOM 1285 N N . ILE A 1 152 ? -4.367 -10.172 -8.841 1.00 81.31 152 ILE A N 1
ATOM 1286 C CA . ILE A 1 152 ? -4.253 -9.656 -10.204 1.00 81.31 152 ILE A CA 1
ATOM 1287 C C . ILE A 1 152 ? -3.237 -10.463 -11.005 1.00 81.31 152 ILE A C 1
ATOM 1289 O O . ILE A 1 152 ? -2.171 -10.816 -10.514 1.00 81.31 152 ILE A O 1
ATOM 1293 N N . GLY A 1 153 ? -3.565 -10.752 -12.255 1.00 77.81 153 GLY A N 1
ATOM 1294 C CA . GLY A 1 153 ? -2.712 -11.515 -13.153 1.00 77.81 153 GLY A CA 1
ATOM 1295 C C . GLY A 1 153 ? -2.763 -10.969 -14.562 1.00 77.81 153 GLY A C 1
ATOM 1296 O O . GLY A 1 153 ? -3.794 -10.462 -15.012 1.00 77.81 153 GLY A O 1
ATOM 1297 N N . TRP A 1 154 ? -1.658 -11.125 -15.274 1.00 74.25 154 TRP A N 1
ATOM 1298 C CA . TRP A 1 154 ? -1.569 -10.864 -16.699 1.00 74.25 154 TRP A CA 1
ATOM 1299 C C . TRP A 1 154 ? -1.109 -12.133 -17.399 1.00 74.25 154 TRP A C 1
ATOM 1301 O O . TRP A 1 154 ? -0.127 -12.740 -16.994 1.00 74.25 154 TRP A O 1
ATOM 1311 N N . ASN A 1 155 ? -1.827 -12.552 -18.438 1.00 70.25 155 ASN A N 1
ATOM 1312 C CA . ASN A 1 155 ? -1.375 -13.633 -19.302 1.00 70.25 155 ASN A CA 1
ATOM 1313 C C . ASN A 1 155 ? -0.896 -13.027 -20.628 1.00 70.25 155 ASN A C 1
ATOM 1315 O O . ASN A 1 155 ? -1.755 -12.691 -21.452 1.00 70.25 155 ASN A O 1
ATOM 1319 N N . PRO A 1 156 ? 0.425 -12.901 -20.859 1.00 63.09 156 PRO A N 1
ATOM 1320 C CA . PRO A 1 156 ? 0.952 -12.260 -22.061 1.00 63.09 156 PRO A CA 1
ATOM 1321 C C . PRO A 1 156 ? 0.569 -13.020 -23.334 1.00 63.09 156 PRO A C 1
ATOM 1323 O O . PRO A 1 156 ? 0.154 -12.403 -24.306 1.00 63.09 156 PRO A O 1
ATOM 1326 N N . GLY A 1 157 ? 0.585 -14.358 -23.315 1.00 64.62 157 GLY A N 1
ATOM 1327 C CA . GLY A 1 157 ? 0.237 -15.169 -24.488 1.00 64.62 157 GLY A CA 1
ATOM 1328 C C . GLY A 1 157 ? -1.236 -15.077 -24.901 1.00 64.62 157 GLY A C 1
ATOM 1329 O O . GLY A 1 157 ? -1.578 -15.324 -26.058 1.00 64.62 157 GLY A O 1
ATOM 1330 N N . ARG A 1 158 ? -2.129 -14.723 -23.968 1.00 62.44 158 ARG A N 1
ATOM 1331 C CA . ARG A 1 158 ? -3.568 -14.557 -24.240 1.00 62.44 158 ARG A CA 1
ATOM 1332 C C . ARG A 1 158 ? -4.025 -13.100 -24.247 1.00 62.44 158 ARG A C 1
ATOM 1334 O O . ARG A 1 158 ? -5.158 -12.852 -24.644 1.00 62.44 158 ARG A O 1
ATOM 1341 N N . HIS A 1 159 ? -3.171 -12.163 -23.841 1.00 64.06 159 HIS A N 1
ATOM 1342 C CA . HIS A 1 159 ? -3.499 -10.756 -23.603 1.00 64.06 159 HIS A CA 1
ATOM 1343 C C . HIS A 1 159 ? -4.711 -10.564 -22.677 1.00 64.06 159 HIS A C 1
ATOM 1345 O O . HIS A 1 159 ? -5.594 -9.744 -22.933 1.00 64.06 159 HIS A O 1
ATOM 1351 N N . ILE A 1 160 ? -4.786 -11.362 -21.609 1.00 66.12 160 ILE A N 1
ATOM 1352 C CA . ILE A 1 160 ? -5.915 -11.343 -20.672 1.00 66.12 160 ILE A CA 1
ATOM 1353 C C . ILE A 1 160 ? -5.443 -10.840 -19.314 1.00 66.12 160 ILE A C 1
ATOM 1355 O O . ILE A 1 160 ? -4.578 -11.457 -18.686 1.00 66.12 160 ILE A O 1
ATOM 1359 N N . PHE A 1 161 ? -6.082 -9.774 -18.827 1.00 72.19 161 PHE A N 1
ATOM 1360 C CA . PHE A 1 161 ? -6.018 -9.407 -17.417 1.00 72.19 161 PHE A CA 1
ATOM 1361 C C . PHE A 1 161 ? -7.018 -10.240 -16.634 1.00 72.19 161 PHE A C 1
ATOM 1363 O O . PHE A 1 161 ? -8.198 -10.301 -16.983 1.00 72.19 161 PHE A O 1
ATOM 1370 N N . THR A 1 162 ? -6.533 -10.864 -15.570 1.00 71.62 162 THR A N 1
ATOM 1371 C CA . THR A 1 162 ? -7.336 -11.640 -14.633 1.00 71.62 162 THR A CA 1
ATOM 1372 C C . THR A 1 162 ? -7.363 -10.911 -13.303 1.00 71.62 162 THR A C 1
ATOM 1374 O O . THR A 1 162 ? -6.327 -10.497 -12.793 1.00 71.62 162 THR A O 1
ATOM 1377 N N . CYS A 1 163 ? -8.552 -10.762 -12.740 1.00 72.81 163 CYS A N 1
ATOM 1378 C CA . CYS A 1 163 ? -8.756 -10.215 -11.412 1.00 72.81 163 CYS A CA 1
ATOM 1379 C C . CYS A 1 163 ? -9.578 -11.218 -10.609 1.00 72.81 163 CYS A C 1
ATOM 1381 O O . CYS A 1 163 ? -10.644 -11.642 -11.051 1.00 72.81 163 CYS A O 1
ATOM 1383 N N . VAL A 1 164 ? -9.055 -11.638 -9.466 1.00 75.56 164 VAL A N 1
ATOM 1384 C CA . VAL A 1 164 ? -9.655 -12.623 -8.579 1.00 75.56 164 VAL A CA 1
ATOM 1385 C C . VAL A 1 164 ? -9.796 -12.008 -7.200 1.00 75.56 164 VAL A C 1
ATOM 1387 O O . VAL A 1 164 ? -8.810 -11.695 -6.549 1.00 75.56 164 VAL A O 1
ATOM 1390 N N . SER A 1 165 ? -11.026 -11.859 -6.730 1.00 77.19 165 SER A N 1
ATOM 1391 C CA . SER A 1 165 ? -11.262 -11.465 -5.342 1.00 77.19 165 SER A CA 1
ATOM 1392 C C . SER A 1 165 ? -11.295 -12.687 -4.427 1.00 77.19 165 SER A C 1
ATOM 1394 O O . SER A 1 165 ? -11.849 -13.712 -4.811 1.00 77.19 165 SER A O 1
ATOM 1396 N N . GLU A 1 166 ? -10.717 -12.578 -3.234 1.00 78.38 166 GLU A N 1
ATOM 1397 C CA . GLU A 1 166 ? -10.795 -13.571 -2.160 1.00 78.38 166 GLU A CA 1
ATOM 1398 C C . GLU A 1 166 ? -11.154 -12.864 -0.842 1.00 78.38 166 GLU A C 1
ATOM 1400 O O . GLU A 1 166 ? -10.497 -11.897 -0.461 1.00 78.38 166 GLU A O 1
ATOM 1405 N N . ASP A 1 167 ? -12.206 -13.325 -0.165 1.00 76.81 167 ASP A N 1
ATOM 1406 C CA . ASP A 1 167 ? -12.608 -12.858 1.170 1.00 76.81 167 ASP A CA 1
ATOM 1407 C C . ASP A 1 167 ? -11.790 -13.596 2.243 1.00 76.81 167 ASP A C 1
ATOM 1409 O O . ASP A 1 167 ? -11.722 -14.829 2.240 1.00 76.81 167 ASP A O 1
ATOM 1413 N N . THR A 1 168 ? -11.162 -12.848 3.148 1.00 73.25 168 THR A N 1
ATOM 1414 C CA . THR A 1 168 ? -10.269 -13.376 4.193 1.00 73.25 168 THR A CA 1
ATOM 1415 C C . THR A 1 168 ? -11.000 -13.84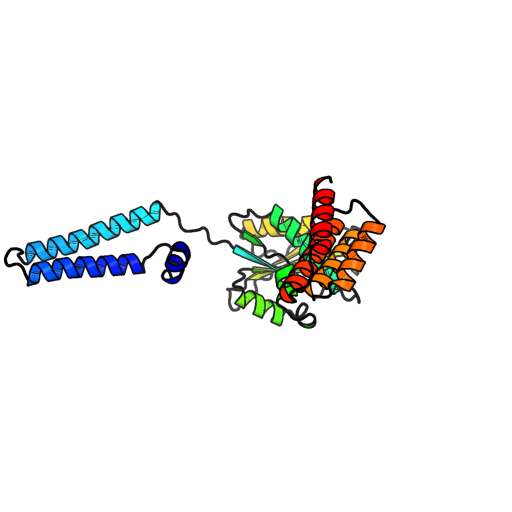4 5.456 1.00 73.25 168 THR A C 1
ATOM 1417 O O . THR A 1 168 ? -10.425 -14.613 6.232 1.00 73.25 168 THR A O 1
ATOM 1420 N N . HIS A 1 169 ? -12.245 -13.410 5.682 1.00 67.50 169 HIS A N 1
ATOM 1421 C CA . HIS A 1 169 ? -13.013 -13.681 6.907 1.00 67.50 169 HIS A CA 1
ATOM 1422 C C . HIS A 1 169 ? -13.827 -14.966 6.833 1.00 67.50 169 HIS A C 1
ATOM 1424 O O . HIS A 1 169 ? -14.113 -15.579 7.859 1.00 67.50 169 HIS A O 1
ATOM 1430 N N . SER A 1 170 ? -14.193 -15.400 5.628 1.00 56.22 170 SER A N 1
ATOM 1431 C CA . SER A 1 170 ? -15.192 -16.460 5.428 1.00 56.22 170 SER A CA 1
ATOM 1432 C C . SER A 1 170 ? -14.753 -17.884 5.799 1.00 56.22 170 SER A C 1
ATOM 1434 O O . SER A 1 170 ? -15.539 -18.809 5.603 1.00 56.22 170 SER A O 1
ATOM 1436 N N . GLY A 1 171 ? -13.538 -18.086 6.324 1.00 46.16 171 GLY A N 1
ATOM 1437 C CA . GLY A 1 171 ? -13.069 -19.318 6.977 1.00 46.16 171 GLY A CA 1
ATOM 1438 C C . GLY A 1 171 ? -12.980 -20.593 6.125 1.00 46.16 171 GLY A C 1
ATOM 1439 O O . GLY A 1 171 ? -12.164 -21.444 6.447 1.00 46.16 171 GLY A O 1
ATOM 1440 N N . ASN A 1 172 ? -13.776 -20.737 5.063 1.00 39.59 172 ASN A N 1
ATOM 1441 C CA . ASN A 1 172 ? -13.856 -21.902 4.178 1.00 39.59 172 ASN A CA 1
ATOM 1442 C C . ASN A 1 172 ? -14.637 -21.656 2.869 1.00 39.59 172 ASN A C 1
ATOM 1444 O O . ASN A 1 172 ? -14.716 -22.553 2.031 1.00 39.59 172 ASN A O 1
ATOM 1448 N N . HIS A 1 173 ? -15.167 -20.455 2.617 1.00 44.19 173 HIS A N 1
ATOM 1449 C CA . HIS A 1 173 ? -15.764 -20.124 1.322 1.00 44.19 173 HIS A CA 1
ATOM 1450 C C . HIS A 1 173 ? -14.903 -19.113 0.579 1.00 44.19 173 HIS A C 1
ATOM 1452 O O . HIS A 1 173 ? -15.205 -17.925 0.531 1.00 44.19 173 HIS A O 1
ATOM 1458 N N . ARG A 1 174 ? -13.843 -19.618 -0.069 1.00 51.88 174 ARG A N 1
ATOM 1459 C CA . ARG A 1 174 ? -13.131 -18.896 -1.132 1.00 51.88 174 ARG A CA 1
ATOM 1460 C C . ARG A 1 174 ? -14.139 -18.489 -2.214 1.00 51.88 174 ARG A C 1
ATOM 1462 O O . ARG A 1 174 ? -14.344 -19.214 -3.185 1.00 51.88 174 ARG A O 1
ATOM 1469 N N . ARG A 1 175 ? -14.784 -17.332 -2.063 1.00 53.22 175 ARG A N 1
ATOM 1470 C CA . ARG A 1 175 ? -15.594 -16.722 -3.118 1.00 53.22 175 ARG A CA 1
ATOM 1471 C C . ARG A 1 175 ? -14.646 -16.086 -4.117 1.00 53.22 175 ARG A C 1
ATOM 1473 O O . ARG A 1 175 ? -14.354 -14.900 -4.050 1.00 53.22 175 ARG A O 1
ATOM 1480 N N . ARG A 1 176 ? -14.121 -16.926 -5.009 1.00 57.31 176 ARG A N 1
ATOM 1481 C CA . ARG A 1 176 ? -13.282 -16.509 -6.127 1.00 57.31 176 ARG A CA 1
ATOM 1482 C C . ARG A 1 176 ? -14.182 -15.951 -7.225 1.00 57.31 176 ARG A C 1
ATOM 1484 O O . ARG A 1 176 ? -14.805 -16.708 -7.963 1.00 57.31 176 ARG A O 1
ATOM 1491 N N . VAL A 1 177 ? -14.206 -14.629 -7.353 1.00 58.41 177 VAL A N 1
ATOM 1492 C CA . VAL A 1 177 ? -14.820 -13.959 -8.508 1.00 58.41 177 VAL A CA 1
ATOM 1493 C C . VAL A 1 177 ? -13.725 -13.677 -9.521 1.00 58.41 177 VAL A C 1
ATOM 1495 O O . VAL A 1 177 ? -12.907 -12.789 -9.299 1.00 58.41 177 VAL A O 1
ATOM 1498 N N . SER A 1 178 ? -13.683 -14.458 -10.601 1.00 62.28 178 SER A N 1
ATOM 1499 C CA . SER A 1 178 ? -12.725 -14.276 -11.693 1.00 62.28 178 SER A CA 1
ATOM 1500 C C . SER A 1 178 ? -13.299 -13.353 -12.760 1.00 62.28 178 SER A C 1
ATOM 1502 O O . SER A 1 178 ? -14.273 -13.688 -13.434 1.00 62.28 178 SER A O 1
ATOM 1504 N N . ILE A 1 179 ? -12.666 -12.199 -12.935 1.00 63.41 179 ILE A N 1
ATOM 1505 C CA . ILE A 1 179 ? -13.041 -11.197 -13.927 1.00 63.41 179 ILE A CA 1
ATOM 1506 C C . ILE A 1 179 ? -11.924 -11.085 -14.950 1.00 63.41 179 ILE A C 1
ATOM 1508 O O . ILE A 1 179 ? -10.765 -10.862 -14.601 1.00 63.41 179 ILE A O 1
ATOM 1512 N N . TYR A 1 180 ? -12.306 -11.227 -16.216 1.00 65.25 180 TYR A N 1
ATOM 1513 C CA . TYR A 1 180 ? -11.410 -11.121 -17.357 1.00 65.25 180 TYR A CA 1
ATOM 1514 C C . TYR A 1 180 ? -11.691 -9.838 -18.132 1.00 65.25 180 TYR A C 1
ATOM 1516 O O . TYR A 1 180 ? -12.855 -9.457 -18.305 1.00 65.25 180 TYR A O 1
ATOM 1524 N N . GLY A 1 181 ? -10.634 -9.182 -18.607 1.00 60.59 181 GLY A N 1
ATOM 1525 C CA . GLY A 1 181 ? -10.746 -8.000 -19.452 1.00 60.59 181 GLY A CA 1
ATOM 1526 C C . GLY A 1 181 ? -9.535 -7.793 -20.354 1.00 60.59 181 GLY A C 1
ATOM 1527 O O . GLY A 1 181 ? -8.445 -8.301 -20.093 1.00 60.59 181 GLY A O 1
ATOM 1528 N N . ASN A 1 182 ? -9.747 -7.002 -21.403 1.00 65.94 182 ASN A N 1
ATOM 1529 C CA . ASN A 1 182 ? -8.739 -6.690 -22.424 1.00 65.94 182 ASN A CA 1
ATOM 1530 C C . ASN A 1 182 ? -7.819 -5.532 -22.010 1.00 65.94 182 ASN A C 1
ATOM 1532 O O . ASN A 1 182 ? -6.875 -5.192 -22.711 1.00 65.94 182 ASN A O 1
ATOM 1536 N N . SER A 1 183 ? -8.126 -4.880 -20.888 1.00 70.88 183 SER A N 1
ATOM 1537 C CA . SER A 1 183 ? -7.296 -3.851 -20.272 1.00 70.88 183 SER A CA 1
ATOM 1538 C C . SER A 1 183 ? -7.500 -3.857 -18.761 1.00 70.88 183 SER A C 1
ATOM 1540 O O . SER A 1 183 ? -8.582 -4.206 -18.274 1.00 70.88 183 SER A O 1
ATOM 1542 N N . LEU A 1 184 ? -6.483 -3.408 -18.018 1.00 75.38 184 LEU A N 1
ATOM 1543 C CA . LEU A 1 184 ? -6.555 -3.272 -16.561 1.00 75.38 184 LEU A CA 1
ATOM 1544 C C . LEU A 1 184 ? -7.753 -2.407 -16.131 1.00 75.38 184 LEU A C 1
ATOM 1546 O O . LEU A 1 184 ? -8.493 -2.770 -15.224 1.00 75.38 184 LEU A O 1
ATOM 1550 N N . SER A 1 185 ? -7.998 -1.288 -16.821 1.00 79.19 185 SER A N 1
ATOM 1551 C CA . SER A 1 185 ? -9.107 -0.382 -16.494 1.00 79.19 185 SER A CA 1
ATOM 1552 C C . SER A 1 185 ? -10.477 -1.035 -16.711 1.00 79.19 185 SER A C 1
ATOM 1554 O O . SER A 1 185 ? -11.383 -0.841 -15.905 1.00 79.19 185 SER A O 1
ATOM 1556 N N . SER A 1 186 ? -10.629 -1.834 -17.773 1.00 75.69 186 SER A N 1
ATOM 1557 C CA . SER A 1 186 ? -11.875 -2.556 -18.057 1.00 75.69 186 SER A CA 1
ATOM 1558 C C . SER A 1 186 ? -12.145 -3.647 -17.018 1.00 75.69 186 SER A C 1
ATOM 1560 O O . SER A 1 186 ? -13.248 -3.719 -16.471 1.00 75.69 186 SER A O 1
ATOM 1562 N N . ALA A 1 187 ? -11.123 -4.447 -16.687 1.00 75.06 187 ALA A N 1
ATOM 1563 C CA . ALA A 1 187 ? -11.229 -5.504 -15.685 1.00 75.06 187 ALA A CA 1
ATOM 1564 C C . ALA A 1 187 ? -11.571 -4.936 -14.296 1.00 75.06 187 ALA A C 1
ATOM 1566 O O . ALA A 1 187 ? -12.508 -5.412 -13.655 1.00 75.06 187 ALA A O 1
ATOM 1567 N N . LEU A 1 188 ? -10.882 -3.871 -13.867 1.00 80.25 188 LEU A N 1
ATOM 1568 C CA . LEU A 1 188 ? -11.155 -3.203 -12.591 1.00 80.25 188 LEU A CA 1
ATOM 1569 C C . LEU A 1 188 ? -12.521 -2.512 -12.576 1.00 80.25 188 LEU A C 1
ATOM 1571 O O . LEU A 1 188 ? -13.250 -2.639 -11.601 1.00 80.25 188 LEU A O 1
ATOM 1575 N N . GLY A 1 189 ? -12.919 -1.834 -13.656 1.00 81.38 189 GLY A N 1
ATOM 1576 C CA . GLY A 1 189 ? -14.241 -1.208 -13.744 1.00 81.38 189 GLY A CA 1
ATOM 1577 C C . GLY A 1 189 ? -15.381 -2.229 -13.682 1.00 81.38 189 GLY A C 1
ATOM 1578 O O . GLY A 1 189 ? -16.406 -1.986 -13.045 1.00 81.38 189 GLY A O 1
ATOM 1579 N N . LYS A 1 190 ? -15.204 -3.404 -14.302 1.00 76.94 190 LYS A N 1
ATOM 1580 C CA . LYS A 1 190 ? -16.142 -4.524 -14.158 1.00 76.94 190 LYS A CA 1
ATOM 1581 C C . LYS A 1 190 ? -16.145 -5.053 -12.723 1.00 76.94 190 LYS A C 1
ATOM 1583 O O . LYS A 1 190 ? -17.223 -5.198 -12.164 1.00 76.94 190 LYS A O 1
ATOM 1588 N N . TRP A 1 191 ? -14.974 -5.238 -12.112 1.00 81.75 191 TRP A N 1
ATOM 1589 C CA . TRP A 1 191 ? -14.864 -5.652 -10.713 1.00 81.75 191 TRP A CA 1
ATOM 1590 C C . TRP A 1 191 ? -15.594 -4.714 -9.752 1.00 81.75 191 TRP A C 1
ATOM 1592 O O . TRP A 1 191 ? -16.439 -5.176 -8.996 1.00 81.75 191 TRP A O 1
ATOM 1602 N N . VAL A 1 192 ? -15.358 -3.404 -9.840 1.00 83.06 192 VAL A N 1
ATOM 1603 C CA . VAL A 1 192 ? -16.016 -2.408 -8.980 1.00 83.06 192 VAL A CA 1
ATOM 1604 C C . VAL A 1 192 ? -17.540 -2.445 -9.145 1.00 83.06 192 VAL A C 1
ATOM 1606 O O . VAL A 1 192 ? -18.266 -2.395 -8.156 1.00 83.06 192 VAL A O 1
ATOM 1609 N N . ARG A 1 193 ? -18.050 -2.568 -10.379 1.00 81.56 193 ARG A N 1
ATOM 1610 C CA . ARG A 1 193 ? -19.500 -2.650 -10.627 1.00 81.56 193 ARG A CA 1
ATOM 1611 C C . ARG A 1 193 ? -20.133 -3.905 -10.032 1.00 81.56 193 ARG A C 1
ATOM 1613 O O . ARG A 1 193 ? -21.175 -3.795 -9.397 1.00 81.56 193 ARG A O 1
ATOM 1620 N N . GLU A 1 194 ? -19.518 -5.069 -10.229 1.00 75.50 194 GLU A N 1
ATOM 1621 C CA . GLU A 1 194 ? -20.028 -6.332 -9.672 1.00 75.50 194 GLU A CA 1
ATOM 1622 C C . GLU A 1 194 ? -19.966 -6.325 -8.142 1.00 75.50 194 GLU A C 1
ATOM 1624 O O . GLU A 1 194 ? -20.924 -6.727 -7.479 1.00 75.50 194 GLU A O 1
ATOM 1629 N N . PHE A 1 195 ? -18.879 -5.773 -7.595 1.00 76.31 195 PHE A N 1
ATOM 1630 C CA . PHE A 1 195 ? -18.698 -5.574 -6.165 1.00 76.31 195 PHE A CA 1
ATOM 1631 C C . PHE A 1 195 ? -19.845 -4.743 -5.564 1.00 76.31 195 PHE A C 1
ATOM 1633 O O . PHE A 1 195 ? -20.472 -5.152 -4.590 1.00 76.31 195 PHE A O 1
ATOM 1640 N N . TYR A 1 196 ? -20.199 -3.613 -6.188 1.00 75.62 196 TYR A N 1
ATOM 1641 C CA . TYR A 1 196 ? -21.335 -2.795 -5.746 1.00 75.62 196 TYR A CA 1
ATOM 1642 C C . TYR A 1 196 ? -22.700 -3.446 -5.947 1.00 75.62 196 TYR A C 1
ATOM 1644 O O . TYR A 1 196 ? -23.621 -3.175 -5.180 1.00 75.62 196 TYR A O 1
ATOM 1652 N N . ALA A 1 197 ? -22.849 -4.283 -6.971 1.00 70.25 197 ALA A N 1
ATOM 1653 C CA . ALA A 1 197 ? -24.099 -4.978 -7.238 1.00 70.25 197 ALA A CA 1
ATOM 1654 C C . ALA A 1 197 ? -24.372 -6.124 -6.244 1.00 70.25 197 ALA A C 1
ATOM 1656 O O . ALA A 1 197 ? -25.430 -6.746 -6.330 1.00 70.25 197 ALA A O 1
ATOM 1657 N N . GLY A 1 198 ? -23.428 -6.440 -5.343 1.00 65.94 198 GLY A N 1
ATOM 1658 C CA . GLY A 1 198 ? -23.499 -7.621 -4.475 1.00 65.94 198 GLY A CA 1
ATOM 1659 C C . GLY A 1 198 ? -23.514 -8.932 -5.268 1.00 65.94 198 GLY A C 1
ATOM 1660 O O . GLY A 1 198 ? -23.935 -9.972 -4.760 1.00 65.94 198 GLY A O 1
ATOM 1661 N N . ARG A 1 199 ? -23.103 -8.884 -6.543 1.00 56.50 199 ARG A N 1
ATOM 1662 C CA . ARG A 1 199 ? -23.123 -10.012 -7.476 1.00 56.50 199 ARG A CA 1
ATOM 1663 C C . ARG A 1 199 ? -21.794 -10.749 -7.388 1.00 56.50 199 ARG A C 1
ATOM 1665 O O . ARG A 1 199 ? -20.973 -10.729 -8.297 1.00 56.50 199 ARG A O 1
ATOM 1672 N N . ASP A 1 200 ? -21.615 -11.454 -6.279 1.00 51.81 200 ASP A N 1
ATOM 1673 C CA . ASP A 1 200 ? -20.437 -12.284 -5.998 1.00 51.81 200 ASP A CA 1
ATOM 1674 C C . ASP A 1 200 ? -20.341 -13.560 -6.875 1.00 51.81 200 ASP A C 1
ATOM 1676 O O . ASP A 1 200 ? -19.529 -14.440 -6.592 1.00 51.81 200 ASP A O 1
ATOM 1680 N N . SER A 1 201 ? -21.179 -13.733 -7.907 1.00 41.81 201 SER A N 1
ATOM 1681 C CA . SER A 1 201 ? -21.414 -15.045 -8.542 1.00 41.81 201 SER A CA 1
ATOM 1682 C C . SER A 1 201 ? -21.146 -15.149 -10.047 1.00 41.81 201 SER A C 1
ATOM 1684 O O . SER A 1 201 ? -21.343 -16.220 -10.620 1.00 41.81 201 SER A O 1
ATOM 1686 N N . LEU A 1 202 ? -20.673 -14.104 -10.729 1.00 43.38 202 LEU A N 1
ATOM 1687 C CA . LEU A 1 202 ? -20.558 -14.149 -12.192 1.00 43.38 202 LEU A CA 1
ATOM 1688 C C . LEU A 1 202 ? -19.160 -14.554 -12.687 1.00 43.38 202 LEU A C 1
ATOM 1690 O O . LEU A 1 202 ? -18.262 -13.726 -12.832 1.00 43.38 202 LEU A O 1
ATOM 1694 N N . GLN A 1 203 ? -19.019 -15.829 -13.077 1.00 45.84 203 GLN A N 1
ATOM 1695 C CA . GLN A 1 203 ? -18.030 -16.282 -14.070 1.00 45.84 203 GLN A CA 1
ATOM 1696 C C . GLN A 1 203 ? -18.387 -15.706 -15.454 1.00 45.84 203 GLN A C 1
ATOM 1698 O O . GLN A 1 203 ? -18.874 -16.391 -16.347 1.00 45.84 203 GLN A O 1
ATOM 1703 N N . GLY A 1 204 ? -18.197 -14.401 -15.637 1.00 39.00 204 GLY A N 1
ATOM 1704 C CA . GLY A 1 204 ? -18.499 -13.720 -16.893 1.00 39.00 204 GLY A CA 1
ATOM 1705 C C . GLY A 1 204 ? -17.274 -13.628 -17.796 1.00 39.00 204 GLY A C 1
ATOM 1706 O O . GLY A 1 204 ? -16.672 -12.553 -17.881 1.00 39.00 204 GLY A O 1
ATOM 1707 N N . ALA A 1 205 ? -16.908 -14.724 -18.467 1.00 36.47 205 ALA A N 1
ATOM 1708 C CA . ALA A 1 205 ? -15.869 -14.739 -19.496 1.00 36.47 205 ALA A CA 1
ATOM 1709 C C . ALA A 1 205 ? -16.388 -14.084 -20.786 1.00 36.47 205 ALA A C 1
ATOM 1711 O O . ALA A 1 205 ? -16.962 -14.735 -21.654 1.00 36.47 205 ALA A O 1
ATOM 1712 N N . VAL A 1 206 ? -16.175 -12.777 -20.925 1.00 33.19 206 VAL A N 1
ATOM 1713 C CA . VAL A 1 206 ? -16.354 -12.095 -22.209 1.00 33.19 206 VAL A CA 1
ATOM 1714 C C . VAL A 1 206 ? -15.023 -12.202 -22.951 1.00 33.19 206 VAL A C 1
ATOM 1716 O O . VAL A 1 206 ? -14.088 -11.458 -22.669 1.00 33.19 206 VAL A O 1
ATOM 1719 N N . ARG A 1 207 ? -14.911 -13.179 -23.862 1.00 33.97 207 ARG A N 1
ATOM 1720 C CA . ARG A 1 207 ? -13.802 -13.244 -24.826 1.00 33.97 207 ARG A CA 1
ATOM 1721 C C . ARG A 1 207 ? -13.954 -12.076 -25.794 1.00 33.97 207 ARG A C 1
ATOM 1723 O O . ARG A 1 207 ? -14.831 -12.111 -26.652 1.00 33.97 207 ARG A O 1
ATOM 1730 N N . LEU A 1 208 ? -13.101 -11.065 -25.684 1.00 34.97 208 LEU A N 1
ATOM 1731 C CA . LEU A 1 208 ? -12.991 -10.020 -26.698 1.00 34.97 208 LEU A CA 1
ATOM 1732 C C . LEU A 1 208 ? -11.535 -9.832 -27.128 1.00 34.97 208 LEU A C 1
ATOM 1734 O O . LEU A 1 208 ? -10.610 -10.117 -26.378 1.00 34.97 208 LEU A O 1
ATOM 1738 N N . ARG A 1 209 ? -11.387 -9.355 -28.367 1.00 37.69 209 ARG A N 1
ATOM 1739 C CA . ARG A 1 209 ? -10.193 -9.275 -29.232 1.00 37.69 209 ARG A CA 1
ATOM 1740 C C . ARG A 1 209 ? -8.866 -8.869 -28.568 1.00 37.69 209 ARG A C 1
ATOM 1742 O O . ARG A 1 209 ? -8.852 -8.032 -27.671 1.00 37.69 209 ARG A O 1
ATOM 1749 N N . ARG A 1 210 ? -7.770 -9.416 -29.130 1.00 37.22 210 ARG A N 1
ATOM 1750 C CA . ARG A 1 210 ? -6.365 -9.023 -28.903 1.00 37.22 210 ARG A CA 1
ATOM 1751 C C . ARG A 1 210 ? -6.237 -7.500 -28.878 1.00 37.22 210 ARG A C 1
ATOM 1753 O O . ARG A 1 210 ? -6.640 -6.840 -29.832 1.00 37.22 210 ARG A O 1
ATOM 1760 N N . VAL A 1 211 ? -5.663 -6.981 -27.802 1.00 38.19 211 VAL A N 1
ATOM 1761 C CA . VAL A 1 211 ? -5.160 -5.612 -27.731 1.00 38.19 211 VAL A CA 1
ATOM 1762 C C . VAL A 1 211 ? -3.714 -5.723 -27.274 1.00 38.19 211 VAL A C 1
ATOM 1764 O O . VAL A 1 211 ? -3.440 -6.332 -26.236 1.00 38.19 211 VAL A O 1
ATOM 1767 N N . ASP A 1 212 ? -2.803 -5.161 -28.062 1.00 39.91 212 ASP A N 1
ATOM 1768 C CA . ASP A 1 212 ? -1.395 -5.033 -27.706 1.00 39.91 212 ASP A CA 1
ATOM 1769 C C . ASP A 1 212 ? -1.289 -4.007 -26.577 1.00 39.91 212 ASP A C 1
ATOM 1771 O O . ASP A 1 212 ? -1.294 -2.795 -26.785 1.00 39.91 212 ASP A O 1
ATOM 1775 N N . PHE A 1 213 ? -1.307 -4.498 -25.343 1.00 44.06 213 PHE A N 1
ATOM 1776 C CA . PHE A 1 213 ? -1.022 -3.685 -24.174 1.00 44.06 213 PHE A CA 1
ATOM 1777 C C . PHE A 1 213 ? 0.502 -3.674 -23.996 1.00 44.06 213 PHE A C 1
ATOM 1779 O O . PHE A 1 213 ? 1.067 -4.750 -23.781 1.00 44.06 213 PHE A O 1
ATOM 1786 N N . PRO A 1 214 ? 1.197 -2.525 -24.062 1.00 49.19 214 PRO A N 1
ATOM 1787 C CA . PRO A 1 214 ? 2.555 -2.465 -23.540 1.00 49.19 214 PRO A CA 1
ATOM 1788 C C . PRO A 1 214 ? 2.445 -2.726 -22.034 1.00 49.19 214 PRO A C 1
ATOM 1790 O O . PRO A 1 214 ? 1.774 -1.965 -21.337 1.00 49.19 214 PRO A O 1
ATOM 1793 N N . VAL A 1 215 ? 3.002 -3.847 -21.549 1.00 56.31 215 VAL A N 1
ATOM 1794 C CA . VAL A 1 215 ? 2.803 -4.327 -20.164 1.00 56.31 215 VAL A CA 1
ATOM 1795 C C . VAL A 1 215 ? 3.084 -3.193 -19.173 1.00 56.31 215 VAL A C 1
ATOM 1797 O O . VAL A 1 215 ? 2.249 -2.935 -18.311 1.00 56.31 215 VAL A O 1
ATOM 1800 N N . PHE A 1 216 ? 4.157 -2.432 -19.402 1.00 64.81 216 PHE A N 1
ATOM 1801 C CA . PHE A 1 216 ? 4.446 -1.128 -18.805 1.00 64.81 216 PHE A CA 1
ATOM 1802 C C . PHE A 1 216 ? 5.259 -0.298 -19.812 1.00 64.81 216 PHE A C 1
ATOM 1804 O O . PHE A 1 216 ? 5.878 -0.869 -20.707 1.00 64.81 216 PHE A O 1
ATOM 1811 N N . SER A 1 217 ? 5.277 1.034 -19.694 1.00 71.06 217 SER A N 1
ATOM 1812 C CA . SER A 1 217 ? 6.336 1.805 -20.358 1.00 71.06 217 SER A CA 1
ATOM 1813 C C . SER A 1 217 ? 7.682 1.467 -19.708 1.00 71.06 217 SER A C 1
ATOM 1815 O O . SER A 1 217 ? 7.720 1.182 -18.508 1.00 71.06 217 SER A O 1
ATOM 1817 N N . ASP A 1 218 ? 8.783 1.549 -20.459 1.00 75.31 218 ASP A N 1
ATOM 1818 C CA . ASP A 1 218 ? 10.138 1.357 -19.912 1.00 75.31 218 ASP A CA 1
ATOM 1819 C C . ASP A 1 218 ? 10.387 2.237 -18.680 1.00 75.31 218 ASP A C 1
ATOM 1821 O O . ASP A 1 218 ? 11.041 1.826 -17.722 1.00 75.31 218 ASP A O 1
ATOM 1825 N N . GLU A 1 219 ? 9.800 3.436 -18.673 1.00 81.25 219 GLU A N 1
ATOM 1826 C CA . GLU A 1 219 ? 9.834 4.366 -17.548 1.00 81.25 219 GLU A CA 1
ATOM 1827 C C . GLU A 1 219 ? 9.178 3.784 -16.287 1.00 81.25 219 GLU A C 1
ATOM 1829 O O . GLU A 1 219 ? 9.755 3.828 -15.202 1.00 81.25 219 GLU A O 1
ATOM 1834 N N . ARG A 1 220 ? 7.986 3.192 -16.422 1.00 80.06 220 ARG A N 1
ATOM 1835 C CA . ARG A 1 220 ? 7.245 2.588 -15.306 1.00 80.06 220 ARG A CA 1
ATOM 1836 C C . ARG A 1 220 ? 7.930 1.340 -14.772 1.00 80.06 220 ARG A C 1
ATOM 1838 O O . ARG A 1 220 ? 7.937 1.132 -13.562 1.00 80.06 220 ARG A O 1
ATOM 1845 N N . LEU A 1 221 ? 8.507 0.531 -15.657 1.00 82.06 221 LEU A N 1
ATOM 1846 C CA . LEU A 1 221 ? 9.274 -0.641 -15.248 1.00 82.06 221 LEU A CA 1
ATOM 1847 C C . LEU A 1 221 ? 10.553 -0.223 -14.510 1.00 82.06 221 LEU A C 1
ATOM 1849 O O . LEU A 1 221 ? 10.862 -0.775 -13.458 1.00 82.06 221 LEU A O 1
ATOM 1853 N N . SER A 1 222 ? 11.245 0.806 -15.008 1.00 86.00 222 SER A N 1
ATOM 1854 C CA . SER A 1 222 ? 12.431 1.375 -14.353 1.00 86.00 222 SER A CA 1
ATOM 1855 C C . SER A 1 222 ? 12.092 1.971 -12.985 1.00 86.00 222 SER A C 1
ATOM 1857 O O . SER A 1 222 ? 12.810 1.735 -12.017 1.00 86.00 222 SER A O 1
ATOM 1859 N N . PHE A 1 223 ? 10.961 2.679 -12.875 1.00 88.44 223 PHE A N 1
ATOM 1860 C CA . PHE A 1 223 ? 10.452 3.171 -11.594 1.00 88.44 223 PHE A CA 1
ATOM 1861 C C . PHE A 1 223 ? 10.170 2.022 -10.617 1.00 88.44 223 PHE A C 1
ATOM 1863 O O . PHE A 1 223 ? 10.632 2.058 -9.478 1.00 88.44 223 PHE A O 1
ATOM 1870 N N . ALA A 1 224 ? 9.448 0.988 -11.059 1.00 87.62 224 ALA A N 1
ATOM 1871 C CA . ALA A 1 224 ? 9.136 -0.180 -10.240 1.00 87.62 224 ALA A CA 1
ATOM 1872 C C . ALA A 1 224 ? 10.401 -0.897 -9.752 1.00 87.62 224 ALA A C 1
ATOM 1874 O O . ALA A 1 224 ? 10.484 -1.249 -8.577 1.00 87.62 224 ALA A O 1
ATOM 1875 N N . ARG A 1 225 ? 11.402 -1.053 -10.628 1.00 88.50 225 ARG A N 1
ATOM 1876 C CA . ARG A 1 225 ? 12.706 -1.629 -10.284 1.00 88.50 225 ARG A CA 1
ATOM 1877 C C . ARG A 1 225 ? 13.411 -0.813 -9.200 1.00 88.50 225 ARG A C 1
ATOM 1879 O O . ARG A 1 225 ? 13.699 -1.352 -8.136 1.00 88.50 225 ARG A O 1
ATOM 1886 N N . GLY A 1 226 ? 13.588 0.492 -9.421 1.00 90.19 226 GLY A N 1
ATOM 1887 C CA . GLY A 1 226 ? 14.248 1.378 -8.455 1.00 90.19 226 GLY A CA 1
ATOM 1888 C C . GLY A 1 226 ? 13.522 1.420 -7.110 1.00 90.19 226 GLY A C 1
ATOM 1889 O O . GLY A 1 226 ? 14.148 1.475 -6.051 1.00 90.19 226 GLY A O 1
ATOM 1890 N N . LYS A 1 227 ? 12.189 1.330 -7.131 1.00 90.88 227 LYS A N 1
ATOM 1891 C CA . LYS A 1 227 ? 11.367 1.286 -5.923 1.00 90.88 227 LYS A CA 1
ATOM 1892 C C . LYS A 1 227 ? 11.498 -0.039 -5.170 1.00 90.88 227 LYS A C 1
ATOM 1894 O O . LYS A 1 227 ? 11.570 -0.012 -3.947 1.00 90.88 227 LYS A O 1
ATOM 1899 N N . LEU A 1 228 ? 11.567 -1.178 -5.857 1.00 88.06 228 LEU A N 1
ATOM 1900 C CA . LEU A 1 228 ? 11.839 -2.466 -5.211 1.00 88.06 228 LEU A CA 1
ATOM 1901 C C . LEU A 1 228 ? 13.220 -2.490 -4.554 1.00 88.06 228 LEU A C 1
ATOM 1903 O O . LEU A 1 228 ? 13.311 -2.845 -3.383 1.00 88.06 228 LEU A O 1
ATOM 1907 N N . GLU A 1 229 ? 14.254 -2.022 -5.254 1.00 89.19 229 GLU A N 1
ATOM 1908 C CA . GLU A 1 229 ? 15.622 -1.909 -4.720 1.00 89.19 229 GLU A CA 1
ATOM 1909 C C . GLU A 1 229 ? 15.653 -1.039 -3.449 1.00 89.19 229 GLU A C 1
ATOM 1911 O O . GLU A 1 229 ? 16.277 -1.393 -2.447 1.00 89.19 229 GLU A O 1
ATOM 1916 N N . LEU A 1 230 ? 14.894 0.066 -3.442 1.00 90.31 230 LEU A N 1
ATOM 1917 C CA . LEU A 1 230 ? 14.719 0.916 -2.261 1.00 90.31 230 LEU A CA 1
ATOM 1918 C C . LEU A 1 230 ? 14.065 0.160 -1.097 1.00 90.31 230 LEU A C 1
ATOM 1920 O O . LEU A 1 230 ? 14.524 0.259 0.041 1.00 90.31 230 LEU A O 1
ATOM 1924 N N . LEU A 1 231 ? 12.989 -0.586 -1.363 1.00 87.38 231 LEU A N 1
ATOM 1925 C CA . LEU A 1 231 ? 12.261 -1.355 -0.345 1.00 87.38 231 LEU A CA 1
ATOM 1926 C C . LEU A 1 231 ? 13.106 -2.506 0.221 1.00 87.38 231 LEU A C 1
ATOM 1928 O O . LEU A 1 231 ? 12.967 -2.842 1.394 1.00 87.38 231 LEU A O 1
ATOM 1932 N N . GLN A 1 232 ? 14.022 -3.044 -0.583 1.00 85.69 232 GLN A N 1
ATOM 1933 C CA . GLN A 1 232 ? 15.033 -4.031 -0.197 1.00 85.69 232 GLN A CA 1
ATOM 1934 C C . GLN A 1 232 ? 16.246 -3.412 0.509 1.00 85.69 232 GLN A C 1
ATOM 1936 O O . GLN A 1 232 ? 17.174 -4.122 0.892 1.00 85.69 232 GLN A O 1
ATOM 1941 N N . ASN A 1 233 ? 16.221 -2.096 0.738 1.00 86.81 233 ASN A N 1
ATOM 1942 C CA . ASN A 1 233 ? 17.249 -1.334 1.434 1.00 86.81 233 ASN A CA 1
ATOM 1943 C C . ASN A 1 233 ? 18.575 -1.166 0.659 1.00 86.81 233 ASN A C 1
ATOM 1945 O O . ASN A 1 233 ? 19.558 -0.688 1.243 1.00 86.81 233 ASN A O 1
ATOM 1949 N N . ASP A 1 234 ? 18.598 -1.478 -0.643 1.00 89.75 234 ASP A N 1
ATOM 1950 C CA . ASP A 1 234 ? 19.729 -1.228 -1.542 1.00 89.75 234 ASP A CA 1
ATOM 1951 C C . ASP A 1 234 ? 19.656 0.192 -2.127 1.00 89.75 234 ASP A C 1
ATOM 1953 O O . ASP A 1 234 ? 19.263 0.450 -3.267 1.00 89.75 234 ASP A O 1
ATOM 1957 N N . LEU A 1 235 ? 20.043 1.159 -1.293 1.00 91.3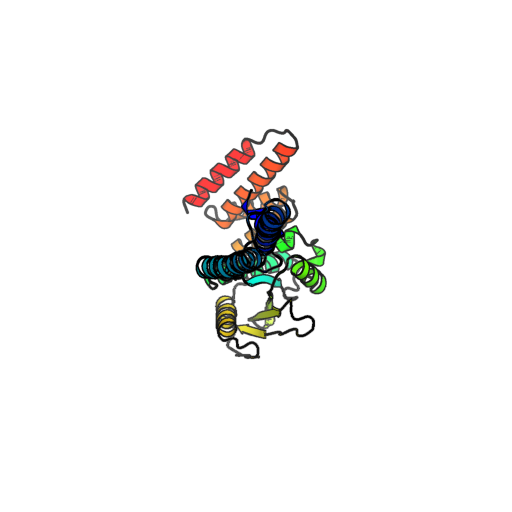8 235 LEU A N 1
ATOM 1958 C CA . LEU A 1 235 ? 19.972 2.584 -1.629 1.00 91.38 235 LEU A CA 1
ATOM 1959 C C . LEU A 1 235 ? 20.947 3.000 -2.742 1.00 91.38 235 LEU A C 1
ATOM 1961 O O . LEU A 1 235 ? 20.824 4.101 -3.279 1.00 91.38 235 LEU A O 1
ATOM 1965 N N . THR A 1 236 ? 21.963 2.190 -3.045 1.00 92.38 236 THR A N 1
ATOM 1966 C CA . THR A 1 236 ? 22.957 2.522 -4.074 1.00 92.38 236 THR A CA 1
ATOM 1967 C C . THR A 1 236 ? 22.450 2.108 -5.442 1.00 92.38 236 THR A C 1
ATOM 1969 O O . THR A 1 236 ? 22.440 2.939 -6.350 1.00 92.38 236 THR A O 1
ATOM 1972 N N . VAL A 1 237 ? 21.976 0.866 -5.575 1.00 92.56 237 VAL A N 1
ATOM 1973 C CA . VAL A 1 237 ? 21.397 0.388 -6.834 1.00 92.56 237 VAL A CA 1
ATOM 1974 C C . VAL A 1 237 ? 20.133 1.187 -7.156 1.00 92.56 237 VAL A C 1
ATOM 1976 O O . VAL A 1 237 ? 20.045 1.743 -8.247 1.00 92.56 237 VAL A O 1
ATOM 1979 N N . SER A 1 238 ? 19.265 1.415 -6.163 1.00 93.12 238 SER A N 1
ATOM 1980 C CA . SER A 1 238 ? 18.061 2.238 -6.328 1.00 93.12 238 SER A CA 1
ATOM 1981 C C . SER A 1 238 ? 18.360 3.658 -6.829 1.00 93.12 238 SER A C 1
ATOM 1983 O O . SER A 1 238 ? 17.722 4.138 -7.770 1.00 93.12 238 SER A O 1
ATOM 1985 N N . GLN A 1 239 ? 19.373 4.330 -6.260 1.00 94.00 239 GLN A N 1
ATOM 1986 C CA . GLN A 1 239 ? 19.784 5.656 -6.734 1.00 94.00 239 GLN A CA 1
ATOM 1987 C C . GLN A 1 239 ? 20.235 5.612 -8.196 1.00 94.00 239 GLN A C 1
ATOM 1989 O O . GLN A 1 239 ? 19.815 6.460 -8.983 1.00 94.00 239 GLN A O 1
ATOM 1994 N N . ASN A 1 240 ? 21.076 4.641 -8.559 1.00 95.12 240 ASN A N 1
ATOM 1995 C CA . ASN A 1 240 ? 21.576 4.501 -9.925 1.00 95.12 240 ASN A CA 1
ATOM 1996 C C . ASN A 1 240 ? 20.426 4.262 -10.910 1.00 95.12 240 ASN A C 1
ATOM 1998 O O . ASN A 1 240 ? 20.397 4.878 -11.974 1.00 95.12 240 ASN A O 1
ATOM 2002 N N . THR A 1 241 ? 19.449 3.434 -10.537 1.00 93.56 241 THR A N 1
ATOM 2003 C CA . THR A 1 241 ? 18.257 3.163 -11.344 1.00 93.56 241 THR A CA 1
ATOM 2004 C C . THR A 1 241 ? 17.449 4.439 -11.601 1.00 93.56 241 THR A C 1
ATOM 2006 O O . THR A 1 241 ? 17.125 4.742 -12.752 1.00 93.56 241 THR A O 1
ATOM 2009 N N . PHE A 1 242 ? 17.182 5.255 -10.572 1.00 94.75 242 PHE A N 1
ATOM 2010 C CA . PHE A 1 242 ? 16.469 6.527 -10.759 1.00 94.75 242 PHE A CA 1
ATOM 2011 C C . PHE A 1 242 ? 17.293 7.581 -11.507 1.00 94.75 242 PHE A C 1
ATOM 2013 O O . PHE A 1 242 ? 16.741 8.332 -12.308 1.00 94.75 242 PHE A O 1
ATOM 2020 N N . GLN A 1 243 ? 18.612 7.625 -11.318 1.00 93.69 243 GLN A N 1
ATOM 2021 C CA . GLN A 1 243 ? 19.484 8.514 -12.090 1.00 93.69 243 GLN A CA 1
ATOM 2022 C C . GLN A 1 243 ? 19.517 8.137 -13.575 1.00 93.69 243 GLN A C 1
ATOM 2024 O O . GLN A 1 243 ? 19.447 9.020 -14.424 1.00 93.69 243 GLN A O 1
ATOM 2029 N N . GLN A 1 244 ? 19.566 6.844 -13.908 1.00 93.38 244 GLN A N 1
ATOM 2030 C CA . GLN A 1 244 ? 19.468 6.376 -15.295 1.00 93.38 244 GLN A CA 1
ATOM 2031 C C . GLN A 1 244 ? 18.107 6.709 -15.912 1.00 93.38 244 GLN A C 1
ATOM 2033 O O . GLN A 1 244 ? 18.037 7.088 -17.083 1.00 93.38 244 GLN A O 1
ATOM 2038 N N . LEU A 1 245 ? 17.030 6.599 -15.129 1.00 91.69 245 LEU A N 1
ATOM 2039 C CA . LEU A 1 245 ? 15.694 7.005 -15.552 1.00 91.69 245 LEU A CA 1
ATOM 2040 C C . LEU A 1 245 ? 15.645 8.501 -15.887 1.00 91.69 245 LEU A C 1
ATOM 2042 O O . LEU A 1 245 ? 15.174 8.868 -16.960 1.00 91.69 245 LEU A O 1
ATOM 2046 N N . LEU A 1 246 ? 16.196 9.348 -15.015 1.00 91.56 246 LEU A N 1
ATOM 2047 C CA . LEU A 1 246 ? 16.247 10.799 -15.211 1.00 91.56 246 LEU A CA 1
ATOM 2048 C C . LEU A 1 246 ? 17.218 11.230 -16.313 1.00 91.56 246 LEU A C 1
ATOM 2050 O O . LEU A 1 246 ? 16.977 12.228 -16.981 1.00 91.56 246 LEU A O 1
ATOM 2054 N N . ALA A 1 247 ? 18.283 10.469 -16.561 1.00 91.81 247 ALA A N 1
ATOM 2055 C CA . ALA A 1 247 ? 19.164 10.707 -17.700 1.00 91.81 247 ALA A CA 1
ATOM 2056 C C . ALA A 1 247 ? 18.437 10.488 -19.038 1.00 91.81 247 ALA A C 1
ATOM 2058 O O . ALA A 1 247 ? 18.705 11.194 -20.007 1.00 91.81 247 ALA A O 1
ATOM 2059 N N . LYS A 1 248 ? 17.507 9.523 -19.092 1.00 90.94 248 LYS A N 1
ATOM 2060 C CA . LYS A 1 248 ? 16.662 9.271 -20.270 1.00 90.94 248 LYS A CA 1
ATOM 2061 C C . LYS A 1 248 ? 15.489 10.246 -20.368 1.00 90.94 248 LYS A C 1
ATOM 2063 O O . LYS A 1 248 ? 15.144 10.663 -21.468 1.00 90.94 248 LYS A O 1
ATOM 2068 N N . ASN A 1 249 ? 14.871 10.578 -19.237 1.00 89.25 249 ASN A N 1
ATOM 2069 C CA . ASN A 1 249 ? 13.751 11.507 -19.147 1.00 89.25 249 ASN A CA 1
ATOM 2070 C C . ASN A 1 249 ? 13.919 12.440 -17.929 1.00 89.25 249 ASN A C 1
ATOM 2072 O O . ASN A 1 249 ? 13.467 12.092 -16.832 1.00 89.25 249 ASN A O 1
ATOM 2076 N N . PRO A 1 250 ? 14.532 13.626 -18.104 1.00 88.44 250 PRO A N 1
ATOM 2077 C CA . PRO A 1 250 ? 14.793 14.563 -17.005 1.00 88.44 250 PRO A CA 1
ATOM 2078 C C . PRO A 1 250 ? 13.535 15.090 -16.303 1.00 88.44 250 PRO A C 1
ATOM 2080 O O . PRO A 1 250 ? 13.606 15.512 -15.150 1.00 88.44 250 PRO A O 1
ATOM 2083 N N . GLU A 1 251 ? 12.389 15.052 -16.985 1.00 88.38 251 GLU A N 1
ATOM 2084 C CA . GLU A 1 251 ? 11.083 15.493 -16.478 1.00 88.38 251 GLU A CA 1
ATOM 2085 C C . GLU A 1 251 ? 10.225 14.313 -15.982 1.00 88.38 251 GLU A C 1
ATOM 2087 O O . GLU A 1 251 ? 9.012 14.425 -15.801 1.00 88.38 251 GLU A O 1
ATOM 2092 N N . SER A 1 252 ? 10.836 13.150 -15.738 1.00 88.00 252 SER A N 1
ATOM 2093 C CA . SER A 1 252 ? 10.131 12.011 -15.152 1.00 88.00 252 SER A CA 1
ATOM 2094 C C . SER A 1 252 ? 9.737 12.317 -13.705 1.00 88.00 252 SER A C 1
ATOM 2096 O O . SER A 1 252 ? 10.536 12.154 -12.781 1.00 88.00 252 SER A O 1
ATOM 2098 N N . ALA A 1 253 ? 8.482 12.717 -13.479 1.00 86.00 253 ALA A N 1
ATOM 2099 C CA . ALA A 1 253 ? 7.947 12.908 -12.130 1.00 86.00 253 ALA A CA 1
ATOM 2100 C C . ALA A 1 253 ? 8.114 11.656 -11.231 1.00 86.00 253 ALA A C 1
ATOM 2102 O O . ALA A 1 253 ? 8.544 11.815 -10.085 1.00 86.00 253 ALA A O 1
ATOM 2103 N N . PRO A 1 254 ? 7.875 10.412 -11.711 1.00 84.38 254 PRO A N 1
ATOM 2104 C CA . PRO A 1 254 ? 8.184 9.204 -10.942 1.00 84.38 254 PRO A CA 1
ATOM 2105 C C . PRO A 1 254 ? 9.677 9.055 -10.625 1.00 84.38 254 PRO A C 1
ATOM 2107 O O . PRO A 1 254 ? 10.025 8.670 -9.510 1.00 84.38 254 PRO A O 1
ATOM 2110 N N . GLY A 1 255 ? 10.561 9.375 -11.577 1.00 89.00 255 GLY A N 1
ATOM 2111 C CA . GLY A 1 255 ? 12.010 9.326 -11.373 1.00 89.00 255 GLY A CA 1
ATOM 2112 C C . GLY A 1 255 ? 12.504 10.335 -10.338 1.00 89.00 255 GLY A C 1
ATOM 2113 O O . GLY A 1 255 ? 13.293 9.975 -9.466 1.00 89.00 255 GLY A O 1
ATOM 2114 N N . LEU A 1 256 ? 11.991 11.568 -10.378 1.00 91.06 256 LEU A N 1
ATOM 2115 C CA . LEU A 1 256 ? 12.327 12.620 -9.416 1.00 91.06 256 LEU A CA 1
ATOM 2116 C C . LEU A 1 256 ? 11.833 12.269 -8.011 1.00 91.06 256 LEU A C 1
ATOM 2118 O O . LEU A 1 256 ? 12.588 12.389 -7.048 1.00 91.06 256 LEU A O 1
ATOM 2122 N N . ALA A 1 257 ? 10.591 11.789 -7.894 1.00 88.56 257 ALA A N 1
ATOM 2123 C CA . ALA A 1 257 ? 10.024 11.364 -6.617 1.00 88.56 257 ALA A CA 1
ATOM 2124 C C . ALA A 1 257 ? 10.788 10.170 -6.020 1.00 88.56 257 ALA A C 1
ATOM 2126 O O . ALA A 1 257 ? 11.086 10.165 -4.826 1.00 88.56 257 ALA A O 1
ATOM 2127 N N . GLY A 1 258 ? 11.145 9.185 -6.851 1.00 90.06 258 GLY A N 1
ATOM 2128 C CA . GLY A 1 258 ? 11.950 8.039 -6.436 1.00 90.06 258 GLY A CA 1
ATOM 2129 C C . GLY A 1 258 ? 13.342 8.444 -5.953 1.00 90.06 258 GLY A C 1
ATOM 2130 O O . GLY A 1 258 ? 13.759 8.033 -4.872 1.00 90.06 258 GLY A O 1
ATOM 2131 N N . LEU A 1 259 ? 14.034 9.314 -6.697 1.00 93.38 259 LEU A N 1
ATOM 2132 C CA . LEU A 1 259 ? 15.355 9.814 -6.310 1.00 93.38 259 LEU A CA 1
ATOM 2133 C C . LEU A 1 259 ? 15.308 10.604 -4.993 1.00 93.38 259 LEU A C 1
ATOM 2135 O O . LEU A 1 259 ? 16.143 10.376 -4.117 1.00 93.38 259 LEU A O 1
ATOM 2139 N N . ALA A 1 260 ? 14.310 11.476 -4.826 1.00 92.94 260 ALA A N 1
ATOM 2140 C CA . ALA A 1 260 ? 14.094 12.215 -3.585 1.00 92.94 260 ALA A CA 1
ATOM 2141 C C . ALA A 1 260 ? 13.913 11.271 -2.385 1.00 92.94 260 ALA A C 1
ATOM 2143 O O . ALA A 1 260 ? 14.502 11.480 -1.325 1.00 92.94 260 ALA A O 1
ATOM 2144 N N . GLU A 1 261 ? 13.130 10.202 -2.552 1.00 92.81 261 GLU A N 1
ATOM 2145 C CA . GLU A 1 261 ? 12.906 9.217 -1.496 1.00 92.81 261 GLU A CA 1
ATOM 2146 C C . GLU A 1 261 ? 14.192 8.466 -1.124 1.00 92.81 261 GLU A C 1
ATOM 2148 O O . GLU A 1 261 ? 14.467 8.271 0.061 1.00 92.81 261 GLU A O 1
ATOM 2153 N N . VAL A 1 262 ? 15.017 8.093 -2.110 1.00 94.31 262 VAL A N 1
ATOM 2154 C CA . VAL A 1 262 ? 16.318 7.453 -1.862 1.00 94.31 262 VAL A CA 1
ATOM 2155 C C . VAL A 1 262 ? 17.249 8.381 -1.082 1.00 94.31 262 VAL A C 1
ATOM 2157 O O . VAL A 1 262 ? 17.846 7.953 -0.092 1.00 94.31 262 VAL A O 1
ATOM 2160 N N . CYS A 1 263 ? 17.359 9.648 -1.490 1.00 92.56 263 CYS A N 1
ATOM 2161 C CA . CYS A 1 263 ? 18.168 10.645 -0.789 1.00 92.56 263 CYS A CA 1
ATOM 2162 C C . CYS A 1 263 ? 17.686 10.836 0.656 1.00 92.56 263 CYS A C 1
ATOM 2164 O O . CYS A 1 263 ? 18.496 10.814 1.583 1.00 92.56 263 CYS A O 1
ATOM 2166 N N . LEU A 1 264 ? 16.372 10.906 0.878 1.00 93.12 264 LEU A N 1
ATOM 2167 C CA . LEU A 1 264 ? 15.808 10.999 2.221 1.00 93.12 264 LEU A CA 1
ATOM 2168 C C . LEU A 1 264 ? 16.164 9.775 3.081 1.00 93.12 264 LEU A C 1
ATOM 2170 O O . LEU A 1 264 ? 16.583 9.930 4.227 1.00 93.12 264 LEU A O 1
ATOM 2174 N N . GLN A 1 265 ? 16.061 8.559 2.537 1.00 92.44 265 GLN A N 1
ATOM 2175 C CA . GLN A 1 265 ? 16.448 7.338 3.256 1.00 92.44 265 GLN A CA 1
ATOM 2176 C C . GLN A 1 265 ? 17.952 7.292 3.566 1.00 92.44 265 GLN A C 1
ATOM 2178 O O . GLN A 1 265 ? 18.351 6.845 4.644 1.00 92.44 265 GLN A O 1
ATOM 2183 N N . LYS A 1 266 ? 18.806 7.797 2.665 1.00 92.25 266 LYS A N 1
ATOM 2184 C CA . LYS A 1 266 ? 20.246 7.953 2.934 1.00 92.25 266 LYS A CA 1
ATOM 2185 C C . LYS A 1 266 ? 20.500 8.943 4.068 1.00 92.25 266 LYS A C 1
ATOM 2187 O O . LYS A 1 266 ? 21.290 8.628 4.958 1.00 92.25 266 LYS A O 1
ATOM 2192 N N . ALA A 1 267 ? 19.804 10.080 4.076 1.00 90.94 267 ALA A N 1
ATOM 2193 C CA . ALA A 1 267 ? 19.901 11.071 5.144 1.00 90.94 267 ALA A CA 1
ATOM 2194 C C . ALA A 1 267 ? 19.513 10.475 6.507 1.00 90.94 267 ALA A C 1
ATOM 2196 O O . ALA A 1 267 ? 20.256 10.640 7.473 1.00 90.94 267 ALA A O 1
ATOM 2197 N N . ILE A 1 268 ? 18.408 9.719 6.567 1.00 91.56 268 ILE A N 1
ATOM 2198 C CA . ILE A 1 268 ? 17.952 9.028 7.785 1.00 91.56 268 ILE A CA 1
ATOM 2199 C C . ILE A 1 268 ? 19.024 8.050 8.284 1.00 91.56 268 ILE A C 1
ATOM 2201 O O . ILE A 1 268 ? 19.439 8.135 9.437 1.00 91.56 268 ILE A O 1
ATOM 2205 N N . LYS A 1 269 ? 19.565 7.185 7.414 1.00 90.44 269 LYS A N 1
ATOM 2206 C CA . LYS A 1 269 ? 20.644 6.259 7.808 1.00 90.44 269 LYS A CA 1
ATOM 2207 C C . LYS A 1 269 ? 21.903 6.981 8.286 1.00 90.44 269 LYS A C 1
ATOM 2209 O O . LYS A 1 269 ? 22.561 6.527 9.219 1.00 90.44 269 LYS A O 1
ATOM 2214 N N . LYS A 1 270 ? 22.277 8.093 7.647 1.00 91.00 270 LYS A N 1
ATOM 2215 C CA . LYS A 1 270 ? 23.424 8.898 8.090 1.00 91.00 270 LYS A CA 1
ATOM 2216 C C . LYS A 1 270 ? 23.160 9.530 9.453 1.00 91.00 270 LYS A C 1
ATOM 2218 O O . LYS A 1 270 ? 24.063 9.521 10.283 1.00 91.00 270 LYS A O 1
ATOM 2223 N N . GLN A 1 271 ? 21.940 10.000 9.706 1.00 91.31 271 GLN A N 1
ATOM 2224 C CA . GLN A 1 271 ? 21.532 10.521 11.008 1.00 91.31 271 GLN A CA 1
ATOM 2225 C C . GLN A 1 271 ? 21.677 9.465 12.109 1.00 91.31 271 GLN A C 1
ATOM 2227 O O . GLN A 1 271 ? 22.274 9.746 13.145 1.00 91.31 271 GLN A O 1
ATOM 2232 N N . GLU A 1 272 ? 21.197 8.243 11.866 1.00 91.19 272 GLU A N 1
ATOM 2233 C CA . GLU A 1 272 ? 21.332 7.111 12.797 1.00 91.19 272 GLU A CA 1
ATOM 2234 C C . GLU A 1 272 ? 22.800 6.767 13.092 1.00 91.19 272 GLU A C 1
ATOM 2236 O O . GLU A 1 272 ? 23.137 6.332 14.189 1.00 91.19 272 GLU A O 1
ATOM 2241 N N . GLN A 1 273 ? 23.688 7.004 12.126 1.00 91.75 273 GLN A N 1
ATOM 2242 C CA . GLN A 1 273 ? 25.132 6.789 12.247 1.00 91.75 273 GLN A CA 1
ATOM 2243 C C . GLN A 1 273 ? 25.895 8.009 12.793 1.00 91.75 273 GLN A C 1
ATOM 2245 O O . GLN A 1 273 ? 27.124 7.971 12.850 1.00 91.75 273 GLN A O 1
ATOM 2250 N N . GLY A 1 274 ? 25.209 9.106 13.141 1.00 87.50 274 GLY A N 1
ATOM 2251 C CA . GLY A 1 274 ? 25.842 10.356 13.577 1.00 87.50 274 GLY A CA 1
ATOM 2252 C C . GLY A 1 274 ? 26.682 11.046 12.493 1.00 87.50 274 GLY A C 1
ATOM 2253 O O . GLY A 1 274 ? 27.624 11.771 12.805 1.00 87.50 274 GLY A O 1
ATOM 2254 N N . ARG A 1 275 ? 26.385 10.797 11.212 1.00 90.19 275 ARG A N 1
ATOM 2255 C CA . ARG A 1 275 ? 27.110 11.328 10.048 1.00 90.19 275 ARG A CA 1
ATOM 2256 C C . ARG A 1 275 ? 26.428 12.562 9.458 1.00 90.19 275 ARG A C 1
ATOM 2258 O O . ARG A 1 275 ? 25.241 12.806 9.655 1.00 90.19 275 ARG A O 1
ATOM 2265 N N . TYR A 1 276 ? 27.194 13.317 8.673 1.00 85.69 276 TYR A N 1
ATOM 2266 C CA . TYR A 1 276 ? 26.723 14.517 7.984 1.00 85.69 276 TYR A CA 1
ATOM 2267 C C . TYR A 1 276 ? 25.714 14.180 6.876 1.00 85.69 276 TYR A C 1
ATOM 2269 O O . TYR A 1 276 ? 25.995 13.352 6.011 1.00 85.69 276 TYR A O 1
ATOM 2277 N N . LEU A 1 277 ? 24.549 14.829 6.900 1.00 91.88 277 LEU A N 1
ATOM 2278 C CA . LEU A 1 277 ? 23.378 14.491 6.073 1.00 91.88 277 LEU A CA 1
ATOM 2279 C C . LEU A 1 277 ? 22.884 15.642 5.178 1.00 91.88 277 LEU A C 1
ATOM 2281 O O . LEU A 1 277 ? 21.903 15.479 4.455 1.00 91.88 277 LEU A O 1
ATOM 2285 N N . ILE A 1 278 ? 23.547 16.805 5.227 1.00 88.50 278 ILE A N 1
ATOM 2286 C CA . ILE A 1 278 ? 23.102 18.026 4.532 1.00 88.50 278 ILE A CA 1
ATOM 2287 C C . ILE A 1 278 ? 23.047 17.825 3.017 1.00 88.50 278 ILE A C 1
ATOM 2289 O O . ILE A 1 278 ? 22.080 18.258 2.399 1.00 88.50 278 ILE A O 1
ATOM 2293 N N . ASP A 1 279 ? 24.017 17.122 2.431 1.00 86.12 279 ASP A N 1
ATOM 2294 C CA . ASP A 1 279 ? 24.055 16.891 0.981 1.00 86.12 279 ASP A CA 1
ATOM 2295 C C . ASP A 1 279 ? 22.841 16.085 0.500 1.00 86.12 279 ASP A C 1
ATOM 2297 O O . ASP A 1 279 ? 22.218 16.424 -0.507 1.00 86.12 279 ASP A O 1
ATOM 2301 N N . ASP A 1 280 ? 22.452 15.051 1.253 1.00 87.62 280 ASP A N 1
ATOM 2302 C CA . ASP A 1 280 ? 21.296 14.218 0.918 1.00 87.62 280 ASP A CA 1
ATOM 2303 C C . ASP A 1 280 ? 19.979 14.989 1.104 1.00 87.62 280 ASP A C 1
ATOM 2305 O O . ASP A 1 280 ? 19.064 14.861 0.288 1.00 87.62 280 ASP A O 1
ATOM 2309 N N . LEU A 1 281 ? 19.876 15.838 2.135 1.00 88.56 281 LEU A N 1
ATOM 2310 C CA . LEU A 1 281 ? 18.711 16.710 2.323 1.00 88.56 281 LEU A CA 1
ATOM 2311 C C . LEU A 1 281 ? 18.609 17.785 1.238 1.00 88.56 281 LEU A C 1
ATOM 2313 O O . LEU A 1 281 ? 17.515 18.037 0.735 1.00 88.56 281 LEU A O 1
ATOM 2317 N N . ALA A 1 282 ? 19.729 18.396 0.850 1.00 87.81 282 ALA A N 1
ATOM 2318 C CA . ALA A 1 282 ? 19.772 19.384 -0.222 1.00 87.81 282 ALA A CA 1
ATOM 2319 C C . ALA A 1 282 ? 19.341 18.761 -1.557 1.00 87.81 282 ALA A C 1
ATOM 2321 O O . ALA A 1 282 ? 18.538 19.349 -2.283 1.00 87.81 282 ALA A O 1
ATOM 2322 N N . MET A 1 283 ? 19.808 17.542 -1.840 1.00 86.94 283 MET A N 1
ATOM 2323 C CA . MET A 1 283 ? 19.416 16.783 -3.028 1.00 86.94 283 MET A CA 1
ATOM 2324 C C . MET A 1 283 ? 17.943 16.355 -2.989 1.00 86.94 283 MET A C 1
ATOM 2326 O O . MET A 1 283 ? 17.259 16.416 -4.009 1.00 86.94 283 MET A O 1
ATOM 2330 N N . THR A 1 284 ? 17.420 15.989 -1.815 1.00 89.31 284 THR A N 1
ATOM 2331 C CA . THR A 1 284 ? 15.985 15.708 -1.622 1.00 89.31 284 THR A CA 1
ATOM 2332 C C . THR A 1 284 ? 15.143 16.953 -1.905 1.00 89.31 284 THR A C 1
ATOM 2334 O O . THR A 1 284 ? 14.158 16.897 -2.634 1.00 89.31 284 THR A O 1
ATOM 2337 N N . TYR A 1 285 ? 15.534 18.106 -1.359 1.00 87.50 285 TYR A N 1
ATOM 2338 C CA . TYR A 1 285 ? 14.805 19.354 -1.566 1.00 87.50 285 TYR A CA 1
ATOM 2339 C C . TYR A 1 285 ? 14.809 19.777 -3.039 1.00 87.50 285 TYR A C 1
ATOM 2341 O O . TYR A 1 285 ? 13.753 20.095 -3.587 1.00 87.50 285 TYR A O 1
ATOM 2349 N N . SER A 1 286 ? 15.969 19.745 -3.704 1.00 87.94 286 SER A N 1
ATOM 2350 C CA . SER A 1 286 ? 16.077 20.156 -5.108 1.00 87.94 286 SER A CA 1
ATOM 2351 C C . SER A 1 286 ? 15.237 19.278 -6.037 1.00 87.94 286 SER A C 1
ATOM 2353 O O . SER A 1 286 ? 14.523 19.805 -6.891 1.00 87.94 286 SER A O 1
ATOM 2355 N N . THR A 1 287 ? 15.252 17.960 -5.828 1.00 86.50 287 THR A N 1
ATOM 2356 C CA . THR A 1 287 ? 14.463 17.000 -6.617 1.00 86.50 287 THR A CA 1
ATOM 2357 C C . THR A 1 287 ? 12.961 17.154 -6.391 1.00 86.50 287 THR A C 1
ATOM 2359 O O . THR A 1 287 ? 12.203 17.142 -7.360 1.00 86.50 287 THR A O 1
ATOM 2362 N N . VAL A 1 288 ? 12.510 17.392 -5.154 1.00 86.69 288 VAL A N 1
ATOM 2363 C CA . VAL A 1 288 ? 11.091 17.674 -4.858 1.00 86.69 288 VAL A CA 1
ATOM 2364 C C . VAL A 1 288 ? 10.635 18.985 -5.499 1.00 86.69 288 VAL A C 1
ATOM 2366 O O . VAL A 1 288 ? 9.564 19.036 -6.102 1.00 86.69 288 VAL A O 1
ATOM 2369 N N . VAL A 1 289 ? 11.447 20.043 -5.411 1.00 87.56 289 VAL A N 1
ATOM 2370 C CA . VAL A 1 289 ? 11.140 21.332 -6.050 1.00 87.56 289 VAL A CA 1
ATOM 2371 C C . VAL A 1 289 ? 11.058 21.184 -7.567 1.00 87.56 289 VAL A C 1
ATOM 2373 O O . VAL A 1 289 ? 10.191 21.791 -8.189 1.00 87.56 289 VAL A O 1
ATOM 2376 N N . GLN A 1 290 ? 11.936 20.382 -8.169 1.00 85.44 290 GLN A N 1
ATOM 2377 C CA . GLN A 1 290 ? 11.889 20.094 -9.599 1.00 85.44 290 GLN A CA 1
ATOM 2378 C C . GLN A 1 290 ? 10.633 19.300 -9.975 1.00 85.44 290 GLN A C 1
ATOM 2380 O O . GLN A 1 290 ? 9.974 19.654 -10.947 1.00 85.44 290 GLN A O 1
ATOM 2385 N N . ALA A 1 291 ? 10.252 18.296 -9.180 1.00 81.31 291 ALA A N 1
ATOM 2386 C CA . ALA A 1 291 ? 9.040 17.511 -9.411 1.00 81.31 291 ALA A CA 1
ATOM 2387 C C . ALA A 1 291 ? 7.762 18.358 -9.318 1.00 81.31 291 ALA A C 1
ATOM 2389 O O . ALA A 1 291 ? 6.830 18.133 -10.075 1.00 81.31 291 ALA A O 1
ATOM 2390 N N . GLY A 1 292 ? 7.721 19.348 -8.420 1.00 78.06 292 GLY A N 1
ATOM 2391 C CA . GLY A 1 292 ? 6.568 20.241 -8.263 1.00 78.06 292 GLY A CA 1
ATOM 2392 C C . GLY A 1 292 ? 6.385 21.274 -9.382 1.00 78.06 292 GLY A C 1
ATOM 2393 O O . GLY A 1 292 ? 5.381 21.983 -9.378 1.00 78.06 292 GLY A O 1
ATOM 2394 N N . LYS A 1 293 ? 7.345 21.399 -10.307 1.00 81.06 293 LYS A N 1
ATOM 2395 C CA . LYS A 1 293 ? 7.255 22.290 -11.480 1.00 81.06 293 LYS A CA 1
ATOM 2396 C C . LYS A 1 293 ? 6.645 21.614 -12.713 1.00 81.06 293 LYS A C 1
ATOM 2398 O O . LYS A 1 293 ? 6.420 22.306 -13.703 1.00 81.06 293 LYS A O 1
ATOM 2403 N N . ILE A 1 294 ? 6.434 20.300 -12.651 1.00 71.19 294 ILE A N 1
ATOM 2404 C CA . ILE A 1 294 ? 5.908 19.440 -13.720 1.00 71.19 294 ILE A CA 1
ATOM 2405 C C . ILE A 1 294 ? 4.426 19.182 -13.446 1.00 71.19 294 ILE A C 1
ATOM 2407 O O . ILE A 1 294 ? 3.627 19.279 -14.402 1.00 71.19 294 ILE A O 1
#

pLDDT: mean 75.59, std 16.22, range [31.02, 95.12]

Radius of gyration: 27.63 Å; chains: 1; bounding box: 67×44×87 Å